Protein AF-A0A937PBU1-F1 (afdb_monomer)

Solvent-accessible surface area (backbone atoms only — not comparable to full-atom values): 20461 Å² total; per-residue (Å²): 134,88,83,87,84,81,84,77,83,80,82,79,80,78,78,75,79,75,74,75,78,82,73,86,73,84,78,64,101,70,85,56,67,66,61,59,59,61,41,31,73,34,79,69,68,80,88,41,66,69,57,46,48,48,55,54,62,72,68,51,60,63,57,48,74,24,58,26,28,56,27,52,39,73,51,72,52,49,40,71,68,41,48,32,37,33,35,42,29,53,37,63,90,41,34,90,77,28,38,37,39,40,37,35,31,69,61,64,94,52,92,65,80,70,84,79,76,55,75,44,78,46,79,42,25,59,93,74,52,29,44,52,43,80,75,50,102,48,30,36,35,44,31,47,88,96,46,65,28,39,39,32,47,57,77,83,68,92,72,76,74,82,76,40,58,71,56,97,55,45,41,84,58,43,53,23,25,29,74,64,68,49,43,30,34,39,34,36,31,70,85,76,38,40,59,38,42,31,57,49,71,91,52,93,61,95,67,52,70,43,76,77,50,88,50,36,33,29,29,70,83,52,44,36,28,24,39,46,38,77,88,38,50,41,38,35,45,28,29,31,31,35,69,30,46,78,64,68,45,60,35,45,64,59,28,69,36,42,41,38,60,38,40,67,73,66,78,29,82,52,36,67,58,51,30,53,52,38,63,88,45,56,94,39,45,46,71,88,32,40,35,70,96,39,90,56,32,33,63,52,60,55,22,23,24,44,38,87,47,79,69,51,57,53,54,50,53,51,49,25,60,74,73,35,94,45,74,68,51,24,52,52,60,47,23,43,45,32,48,67,68,93,84,51,88,45,77,63,78,84,67,77,46,70,60,130

Foldseek 3Di:
DDDDDDDDDDDPPPPPPPPPPPDPDPPDPDDDVVVVVVQLDDAFDLPDPLRVVVVVVVPDRLEDEQFFLQAWDKDWGHHNNWIKIWTWGCGLVCNVVFKIKIWMDTQDQDPPPPVPVSTDIDIDGVVSQWGWADPDLQWIWIDHDPGIHIYGYDCPDFDPADQFADDPQKDFQGWTGALLRWIWTWIAGNVQLATFTWTRPPDDGPFDWDCPDPQWTATPRLRFIWGCPPVRRTTTGAEFEQVCCVSVHRNVDCFLRDNRSCVSVVNGQCVVSLCSNPVVCVPQADSSAAGDPDPQWGFTNQQHEHDHDPVVLVVQLVVLVVPDPDPSSSSNSRRQYWYDPPPDTDRDDRDGDGND

Secondary structure (DSSP, 8-state):
----------------------------S---HHHHHHHTT----TT-HHHHHHHHHHHS-SEEEE-STT-EEEEEEEETTEEEEEEEE--TTTGGGT-EEEEEEE--SS------S--EEEEE-GGGTEEEEEEETTEEEEEETTEEEEEEE-----PPPSSSPPPTTEEEEEEEE-TTS-EEEEEEETTTTEEEEEE--SS--S--EEE-SSSEEEETTT--EEEEETTTTEEEEEEEEHHHHHHT-TTS-STT---HHHHHTTS---HHHHHHH-GGGTTTB-SS-BBTT-TTBB-----SEEESSHHHHHHHHHHHHHS-SSHHHHHHHHTS-EEEETTEEEPPP---PBP-

Sequence (356 aa):
MRFIARIIGVVIVAWSCTCAVFGQEVKNDIVFNEHVIDALNQTIDLKDPLKVFEYVFDNLSSEITIYPTENYYYFEFNDSGNKLKGNLALFADTRDQGLLNFSYEAASIYNDKDSSGTDVVMTLSQQHGIIISKVTDFRYIITFKNRSVLVKLNDLGFTPPTETNLMPQEVYVGPSFDESGLKFYLVYNTEFNHLFWV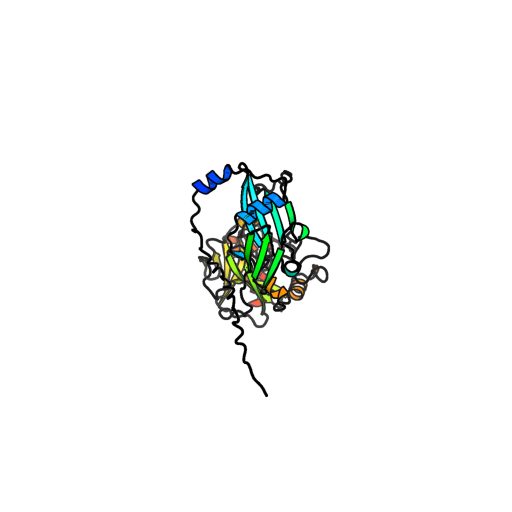LNEENDVPENFLIYNKDILIGKRTEFAFFNDTIYHRKVLFGVKKENVDLNNWYDGPFDQLPDNFIKTGQVTLKDYLEYYDPSCKGKIDEYGHFSGRPGYRIAISSYIIYAHRTELIKVMMACKNSSETPSEFLFHLTTEREFDGAALSSQSQLTRSAY

Nearest PDB structures (foldseek):
  6iw5-assembly1_B-2  TM=1.645E-01  e=6.310E-02  Yellow fever virus
  8ofn-assembly1_B  TM=1.780E-01  e=1.734E-01  Yellow fever virus
  7a3n-assembly1_A-2  TM=1.651E-01  e=1.465E-01  Zika virus
  6iw2-assembly3_P  TM=1.709E-01  e=2.717E-01  Yellow fever virus 17D
  8asw-assembly1_C  TM=4.371E-01  e=8.832E+00  Saccharomyces cerevisiae

Mean predicted aligned error: 8.47 Å

Radius of gyration: 24.35 Å; Cα contacts (8 Å, |Δi|>4): 644; chains: 1; bounding box: 54×80×83 Å

pLDDT: mean 85.69, std 19.77, range [28.72, 98.75]

Structure (mmCIF, N/CA/C/O backbone):
data_AF-A0A937PBU1-F1
#
_entry.id   AF-A0A937PBU1-F1
#
loop_
_atom_site.group_PDB
_atom_site.id
_atom_site.type_symbol
_atom_site.label_atom_id
_atom_site.label_alt_id
_atom_site.label_comp_id
_atom_site.label_asym_id
_atom_site.label_entity_id
_atom_site.label_seq_id
_atom_site.pdbx_PDB_ins_code
_atom_site.Cartn_x
_atom_site.Cartn_y
_atom_site.Cartn_z
_atom_site.occupancy
_atom_site.B_iso_or_equiv
_atom_site.auth_seq_id
_atom_site.auth_comp_id
_atom_site.auth_asym_id
_atom_site.auth_atom_id
_atom_site.pdbx_PDB_model_num
ATOM 1 N N . MET A 1 1 ? 2.041 -56.676 57.078 1.00 35.84 1 MET A N 1
ATOM 2 C CA . MET A 1 1 ? 2.175 -56.437 55.620 1.00 35.84 1 MET A CA 1
ATOM 3 C C . MET A 1 1 ? 0.764 -56.492 55.042 1.00 35.84 1 MET A C 1
ATOM 5 O O . MET A 1 1 ? 0.121 -57.504 55.255 1.00 35.84 1 MET A O 1
ATOM 9 N N . ARG A 1 2 ? 0.137 -55.349 54.707 1.00 34.50 2 ARG A N 1
ATOM 10 C CA . ARG A 1 2 ? 0.234 -54.591 53.427 1.00 34.50 2 ARG A CA 1
ATOM 11 C C . ARG A 1 2 ? -0.492 -55.366 52.301 1.00 34.50 2 ARG A C 1
ATOM 13 O O . ARG A 1 2 ? -0.122 -56.504 52.084 1.00 34.50 2 ARG A O 1
ATOM 20 N N . PHE A 1 3 ? -1.512 -54.879 51.586 1.00 30.11 3 PHE A N 1
ATOM 21 C CA . PHE A 1 3 ? -1.873 -53.520 51.155 1.00 30.11 3 PHE A CA 1
ATOM 22 C C . PHE A 1 3 ? -3.402 -53.392 50.951 1.00 30.11 3 PHE A C 1
ATOM 24 O O . PHE A 1 3 ? -4.018 -54.275 50.364 1.00 30.11 3 PHE A O 1
ATOM 31 N N . ILE A 1 4 ? -3.987 -52.264 51.372 1.00 41.09 4 ILE A N 1
ATOM 32 C CA . ILE A 1 4 ? -5.321 -51.794 50.958 1.00 41.09 4 ILE A CA 1
ATOM 33 C C . ILE A 1 4 ? -5.095 -50.837 49.782 1.00 41.09 4 ILE A C 1
ATOM 35 O O . ILE A 1 4 ? -4.445 -49.806 49.958 1.00 41.09 4 ILE A O 1
ATOM 39 N N . ALA A 1 5 ? -5.599 -51.169 48.593 1.00 36.00 5 ALA A N 1
ATOM 40 C CA . ALA A 1 5 ? -5.570 -50.280 47.435 1.00 36.00 5 ALA A CA 1
ATOM 41 C C . ALA A 1 5 ? -6.869 -49.461 47.386 1.00 36.00 5 ALA A C 1
ATOM 43 O O . ALA A 1 5 ? -7.943 -49.984 47.097 1.00 36.00 5 ALA A O 1
ATOM 44 N N . ARG A 1 6 ? -6.763 -48.166 47.705 1.00 38.88 6 ARG A N 1
ATOM 45 C CA . ARG A 1 6 ? -7.799 -47.156 47.450 1.00 38.88 6 ARG A CA 1
ATOM 46 C C . ARG A 1 6 ? -7.788 -46.819 45.960 1.00 38.88 6 ARG A C 1
ATOM 48 O O . ARG A 1 6 ? -6.793 -46.295 45.468 1.00 38.88 6 ARG A O 1
ATOM 55 N N . ILE A 1 7 ? -8.892 -47.077 45.267 1.00 38.91 7 ILE A N 1
ATOM 56 C CA . ILE A 1 7 ? -9.136 -46.542 43.925 1.00 38.91 7 ILE A CA 1
ATOM 57 C C . ILE A 1 7 ? -9.649 -45.110 44.103 1.00 38.91 7 ILE A C 1
ATOM 59 O O . ILE A 1 7 ? -10.755 -44.888 44.590 1.00 38.91 7 ILE A O 1
ATOM 63 N N . ILE A 1 8 ? -8.799 -44.141 43.768 1.00 38.69 8 ILE A N 1
ATOM 64 C CA . ILE A 1 8 ? -9.155 -42.727 43.644 1.00 38.69 8 ILE A CA 1
ATOM 65 C C . ILE A 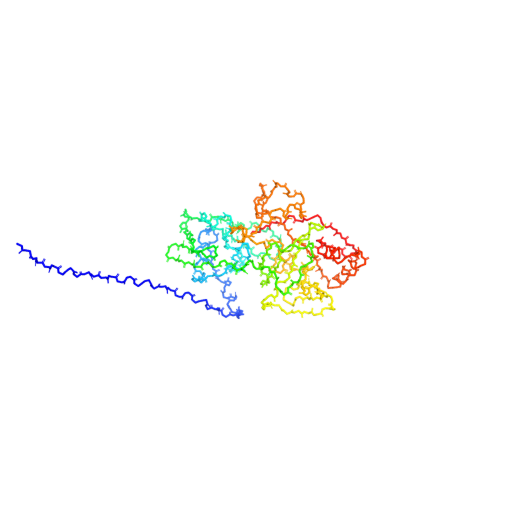1 8 ? -9.767 -42.559 42.252 1.00 38.69 8 ILE A C 1
ATOM 67 O O . ILE A 1 8 ? -9.076 -42.708 41.247 1.00 38.69 8 ILE A O 1
ATOM 71 N N . GLY A 1 9 ? -11.069 -42.282 42.197 1.00 33.72 9 GLY A N 1
ATOM 72 C CA . GLY A 1 9 ? -11.735 -41.850 40.972 1.00 33.72 9 GLY A CA 1
ATOM 73 C C . GLY A 1 9 ? -11.271 -40.441 40.616 1.00 33.72 9 GLY A C 1
ATOM 74 O O . GLY A 1 9 ? -11.635 -39.479 41.287 1.00 33.72 9 GLY A O 1
ATOM 75 N N . VAL A 1 10 ? -10.441 -40.328 39.582 1.00 35.78 10 VAL A N 1
ATOM 76 C CA . VAL A 1 10 ? -10.078 -39.050 38.966 1.00 35.78 10 VAL A CA 1
ATOM 77 C C . VAL A 1 10 ? -11.236 -38.633 38.064 1.00 35.78 10 VAL A C 1
ATOM 79 O O . VAL A 1 10 ? -11.489 -39.258 37.037 1.00 35.78 10 VAL A O 1
ATOM 82 N N . VAL A 1 11 ? -11.956 -37.582 38.456 1.00 35.09 11 VAL A N 1
ATOM 83 C CA . VAL A 1 11 ? -12.902 -36.888 37.577 1.00 35.09 11 VAL A CA 1
ATOM 84 C C . VAL A 1 11 ? -12.077 -36.019 36.631 1.00 35.09 11 VAL A C 1
ATOM 86 O O . VAL A 1 11 ? -11.581 -34.964 37.018 1.00 35.09 11 VAL A O 1
ATOM 89 N N . ILE A 1 12 ? -11.892 -36.484 35.396 1.00 35.28 12 ILE A N 1
ATOM 90 C CA . ILE A 1 12 ? -11.346 -35.668 34.310 1.00 35.28 12 ILE A CA 1
ATOM 91 C C . ILE A 1 12 ? -12.480 -34.758 33.835 1.00 35.28 12 ILE A C 1
ATOM 93 O O . ILE A 1 12 ? -13.373 -35.187 33.107 1.00 35.28 12 ILE A O 1
ATOM 97 N N . VAL A 1 13 ? -12.466 -33.501 34.277 1.00 36.41 13 VAL A N 1
ATOM 98 C CA . VAL A 1 13 ? -13.289 -32.447 33.679 1.00 36.41 13 VAL A CA 1
ATOM 99 C C . VAL A 1 13 ? -12.636 -32.089 32.348 1.00 36.41 13 VAL A C 1
ATOM 101 O O . VAL A 1 13 ? -11.661 -31.342 32.303 1.00 36.41 13 VAL A O 1
ATOM 104 N N . ALA A 1 14 ? -13.139 -32.675 31.263 1.00 29.91 14 ALA A N 1
ATOM 105 C CA . ALA A 1 14 ? -12.772 -32.276 29.914 1.00 29.91 14 ALA A CA 1
ATOM 106 C C . ALA A 1 14 ? -13.297 -30.853 29.673 1.00 29.91 14 ALA A C 1
ATOM 108 O O . ALA A 1 14 ? -14.480 -30.649 29.410 1.00 29.91 14 ALA A O 1
ATOM 109 N N . TRP A 1 15 ? -12.416 -29.860 29.799 1.00 32.97 15 TRP A N 1
ATOM 110 C CA . TRP A 1 15 ? -12.642 -28.538 29.229 1.00 32.97 15 TRP A CA 1
ATOM 111 C C . TRP A 1 15 ? -12.623 -28.693 27.711 1.00 32.97 15 TRP A C 1
ATOM 113 O O . TRP A 1 15 ? -11.567 -28.745 27.085 1.00 32.97 15 TRP A O 1
ATOM 123 N N . SER A 1 16 ? -13.802 -28.821 27.110 1.00 30.09 16 SER A N 1
ATOM 124 C CA . SER A 1 16 ? -13.954 -28.633 25.677 1.00 30.09 16 SER A CA 1
ATOM 125 C C . SER A 1 16 ? -13.682 -27.160 25.376 1.00 30.09 16 SER A C 1
ATOM 127 O O . SER A 1 16 ? -14.564 -26.319 25.541 1.00 30.09 16 SER A O 1
ATOM 129 N N . CYS A 1 17 ? -12.459 -26.840 24.949 1.00 28.72 17 CYS A N 1
ATOM 130 C CA . CYS A 1 17 ? -12.212 -25.641 24.160 1.00 28.72 17 CYS A CA 1
ATOM 131 C C . CYS A 1 17 ? -13.059 -25.765 22.893 1.00 28.72 17 CYS A C 1
ATOM 133 O O . CYS A 1 17 ? -12.665 -26.418 21.928 1.00 28.72 17 CYS A O 1
ATOM 135 N N . THR A 1 18 ? -14.247 -25.170 22.896 1.00 31.48 18 THR A N 1
ATOM 136 C CA . THR A 1 18 ? -14.935 -24.809 21.662 1.00 31.48 18 THR A CA 1
ATOM 137 C C . THR A 1 18 ? -14.064 -23.773 20.970 1.00 31.48 18 THR A C 1
ATOM 139 O O . THR A 1 18 ? -14.172 -22.578 21.232 1.00 31.48 18 THR A O 1
ATOM 142 N N . CYS A 1 19 ? -13.153 -24.236 20.115 1.00 30.62 19 CYS A N 1
ATOM 143 C CA . CYS A 1 19 ? -12.606 -23.408 19.057 1.00 30.62 19 CYS A CA 1
ATOM 144 C C . CYS A 1 19 ? -13.803 -22.979 18.210 1.00 30.62 19 CYS A C 1
ATOM 146 O O . CYS A 1 19 ? -14.331 -23.771 17.431 1.00 30.62 19 CYS A O 1
ATOM 148 N N . ALA A 1 20 ? -14.284 -21.756 18.432 1.00 34.41 20 ALA A N 1
ATOM 149 C CA . ALA A 1 20 ? -15.194 -21.118 17.505 1.00 34.41 20 ALA A CA 1
ATOM 150 C C . ALA A 1 20 ? -14.484 -21.109 16.149 1.00 34.41 20 ALA A C 1
ATOM 152 O O . ALA A 1 20 ? -13.423 -20.504 15.990 1.00 34.41 20 ALA A O 1
ATOM 153 N N . VAL A 1 21 ? -15.021 -21.873 15.203 1.00 36.38 21 VAL A N 1
ATOM 154 C CA . VAL A 1 21 ? -14.594 -21.808 13.812 1.00 36.38 21 VAL A CA 1
ATOM 155 C C . VAL A 1 21 ? -15.108 -20.468 13.306 1.00 36.38 21 VAL A C 1
ATOM 157 O O . VAL A 1 21 ? -16.295 -20.319 13.027 1.00 36.38 21 VAL A O 1
ATOM 160 N N . PHE A 1 22 ? -14.229 -19.470 13.270 1.00 41.69 22 PHE A N 1
ATOM 161 C CA . PHE A 1 22 ? -14.500 -18.208 12.600 1.00 41.69 22 PHE A CA 1
ATOM 162 C C . PHE A 1 22 ? -14.494 -18.480 11.092 1.00 41.69 22 PHE A C 1
ATOM 164 O O . PHE A 1 22 ? -13.447 -18.558 10.456 1.00 41.69 22 PHE A O 1
ATOM 171 N N . GLY A 1 23 ? -15.675 -18.750 10.538 1.00 36.09 23 GLY A N 1
ATOM 172 C CA . GLY A 1 23 ? -15.887 -18.765 9.098 1.00 36.09 23 GLY A CA 1
ATOM 173 C C . GLY A 1 23 ? -16.076 -17.333 8.616 1.00 36.09 23 GLY A C 1
ATOM 174 O O . GLY A 1 23 ? -16.991 -16.652 9.075 1.00 36.09 23 GLY A O 1
ATOM 175 N N . GLN A 1 24 ? -15.219 -16.875 7.707 1.00 44.72 24 GLN A N 1
ATOM 176 C CA . GLN A 1 24 ? -15.411 -15.609 7.011 1.00 44.72 24 GLN A CA 1
ATOM 177 C C . GLN A 1 24 ? -16.488 -15.817 5.938 1.00 44.72 24 GLN A C 1
ATOM 179 O O . GLN A 1 24 ? -16.212 -16.307 4.845 1.00 44.72 24 GLN A O 1
ATOM 184 N N . GLU A 1 25 ? -17.739 -15.506 6.268 1.00 43.03 25 GLU A N 1
ATOM 185 C CA . GLU A 1 25 ? -18.799 -15.394 5.269 1.00 43.03 25 GLU A CA 1
ATOM 186 C C . GLU A 1 25 ? -18.587 -14.054 4.549 1.00 43.03 25 GLU A C 1
ATOM 188 O O . GLU A 1 25 ? -18.731 -12.990 5.154 1.00 43.03 25 GLU A O 1
ATOM 193 N N . VAL A 1 26 ? -18.166 -14.087 3.279 1.00 50.91 26 VAL A N 1
ATOM 194 C CA . VAL A 1 26 ? -18.100 -12.875 2.448 1.00 50.91 26 VAL A CA 1
ATOM 195 C C . VAL A 1 26 ? -19.535 -12.398 2.260 1.00 50.91 26 VAL A C 1
ATOM 197 O O . VAL A 1 26 ? -20.311 -12.961 1.488 1.00 50.91 26 VAL A O 1
ATOM 200 N N . LYS A 1 27 ? -19.925 -11.407 3.056 1.00 54.62 27 LYS A N 1
ATOM 201 C CA . LYS A 1 27 ? -21.285 -10.886 3.086 1.00 54.62 27 LYS A CA 1
ATOM 202 C C . LYS A 1 27 ? -21.490 -9.994 1.855 1.00 54.62 27 LYS A C 1
ATOM 204 O O . LYS A 1 27 ? -21.080 -8.846 1.873 1.00 54.62 27 LYS A O 1
ATOM 209 N N . ASN A 1 28 ? -22.109 -10.566 0.819 1.00 54.81 28 ASN A N 1
ATOM 210 C CA . ASN A 1 28 ? -22.669 -9.952 -0.397 1.00 54.81 28 ASN A CA 1
ATOM 211 C C . ASN A 1 28 ? -21.938 -8.716 -0.970 1.00 54.81 28 ASN A C 1
ATOM 213 O O . ASN A 1 28 ? -22.160 -7.598 -0.516 1.00 54.81 28 ASN A O 1
ATOM 217 N N . ASP A 1 29 ? -21.256 -8.899 -2.106 1.00 70.25 29 ASP A N 1
ATOM 218 C CA . ASP A 1 29 ? -20.628 -7.855 -2.949 1.00 70.25 29 ASP A CA 1
ATOM 219 C C . ASP A 1 29 ? -21.611 -6.825 -3.566 1.00 70.25 29 ASP A C 1
ATOM 221 O O . ASP A 1 29 ? -21.245 -6.042 -4.443 1.00 70.25 29 ASP A O 1
ATOM 225 N N . ILE A 1 30 ? -22.886 -6.827 -3.160 1.00 82.38 30 ILE A N 1
ATOM 226 C CA . ILE A 1 30 ? -23.931 -5.962 -3.715 1.00 82.38 30 ILE A CA 1
ATOM 227 C C . ILE A 1 30 ? -24.290 -4.882 -2.699 1.00 82.38 30 ILE A C 1
ATOM 229 O O . ILE A 1 30 ? -24.932 -5.145 -1.680 1.00 82.38 30 ILE A O 1
ATOM 233 N N . VAL A 1 31 ? -23.937 -3.640 -3.028 1.00 83.50 31 VAL A N 1
ATOM 234 C CA . VAL A 1 31 ? -24.378 -2.454 -2.290 1.00 83.50 31 VAL A CA 1
ATOM 235 C C . VAL A 1 31 ? -25.717 -1.985 -2.856 1.00 83.50 31 VAL A C 1
ATOM 237 O O . VAL A 1 31 ? -25.806 -1.547 -4.003 1.00 83.50 31 VAL A O 1
ATOM 240 N N . PHE A 1 32 ? -26.771 -2.061 -2.046 1.00 88.25 32 PHE A N 1
ATOM 241 C CA . PHE A 1 32 ? -28.083 -1.516 -2.391 1.00 88.25 32 PHE A CA 1
ATOM 242 C C . PHE A 1 32 ? -28.159 -0.034 -2.022 1.00 88.25 32 PHE A C 1
ATOM 244 O O . PHE A 1 32 ? -27.764 0.363 -0.927 1.00 88.25 32 PHE A O 1
ATOM 251 N N . ASN A 1 33 ? -28.711 0.788 -2.918 1.00 90.69 33 ASN A N 1
ATOM 252 C CA . ASN A 1 33 ? -28.864 2.224 -2.677 1.00 90.69 33 ASN A CA 1
ATOM 253 C C . ASN A 1 33 ? -29.763 2.536 -1.466 1.00 90.69 33 ASN A C 1
ATOM 255 O O . ASN A 1 33 ? -29.490 3.501 -0.762 1.00 90.69 33 ASN A O 1
ATOM 259 N N . GLU A 1 34 ? -30.767 1.698 -1.187 1.00 91.06 34 GLU A N 1
ATOM 260 C CA . GLU A 1 34 ? -31.611 1.803 0.013 1.00 91.06 34 GLU A CA 1
ATOM 261 C C . GLU A 1 34 ? -30.766 1.825 1.295 1.00 91.06 34 GLU A C 1
ATOM 263 O O . GLU A 1 34 ? -30.898 2.749 2.087 1.00 91.06 34 GLU A O 1
ATOM 268 N N . HIS A 1 35 ? -29.794 0.913 1.439 1.00 86.62 35 HIS A N 1
ATOM 269 C CA . HIS A 1 35 ? -28.894 0.904 2.599 1.00 86.62 35 HIS A CA 1
ATOM 270 C C . HIS A 1 35 ? -28.059 2.184 2.712 1.00 86.62 35 HIS A C 1
ATOM 272 O O . HIS A 1 35 ? -27.807 2.658 3.818 1.00 86.62 35 HIS A O 1
ATOM 278 N N . VAL A 1 36 ? -27.621 2.744 1.579 1.00 84.75 36 VAL A N 1
ATOM 279 C CA . VAL A 1 36 ? -26.871 4.007 1.568 1.00 84.75 36 VAL A CA 1
ATOM 280 C C . VAL A 1 36 ? -27.753 5.146 2.075 1.00 84.75 36 VAL A C 1
ATOM 282 O O . VAL A 1 36 ? -27.301 5.924 2.906 1.00 84.75 36 VAL A O 1
ATOM 285 N N . ILE A 1 37 ? -29.006 5.224 1.613 1.00 89.00 37 ILE A N 1
ATOM 286 C CA . ILE A 1 37 ? -29.970 6.259 2.014 1.00 89.00 37 ILE A CA 1
ATOM 287 C C . ILE A 1 37 ? -30.358 6.112 3.487 1.00 89.00 37 ILE A C 1
ATOM 289 O O . ILE A 1 37 ? -30.349 7.099 4.221 1.00 89.00 37 ILE A O 1
ATOM 293 N N . ASP A 1 38 ? -30.660 4.896 3.936 1.00 88.00 38 ASP A N 1
ATOM 294 C CA . ASP A 1 38 ? -31.066 4.635 5.317 1.00 88.00 38 ASP A CA 1
ATOM 295 C C . ASP A 1 38 ? -29.959 4.998 6.311 1.00 88.00 38 ASP A C 1
ATOM 297 O O . ASP A 1 38 ? -30.232 5.563 7.374 1.00 88.00 38 ASP A O 1
ATOM 301 N N . ALA A 1 39 ? -28.698 4.747 5.942 1.00 84.94 39 ALA A N 1
ATOM 302 C CA . ALA A 1 39 ? -27.545 5.096 6.761 1.00 84.94 39 ALA A CA 1
ATOM 303 C C . ALA A 1 39 ? -27.383 6.614 6.969 1.00 84.94 39 ALA A C 1
ATOM 305 O O . ALA A 1 39 ? -26.823 7.015 7.984 1.00 84.94 39 ALA A O 1
ATOM 306 N N . LEU A 1 40 ? -27.897 7.472 6.076 1.00 84.94 40 LEU A N 1
ATOM 307 C CA . LEU A 1 40 ? -27.778 8.934 6.214 1.00 84.94 40 LEU A CA 1
ATOM 308 C C . LEU A 1 40 ? -28.518 9.493 7.439 1.00 84.94 40 LEU A C 1
ATOM 310 O O . LEU A 1 40 ? -28.182 10.580 7.906 1.00 84.94 40 LEU A O 1
ATOM 314 N N . ASN A 1 41 ? -29.507 8.762 7.960 1.00 82.69 41 ASN A N 1
ATOM 315 C CA . ASN A 1 41 ? -30.298 9.170 9.124 1.00 82.69 41 ASN A CA 1
ATOM 316 C C . ASN A 1 41 ? -29.696 8.713 10.461 1.00 82.69 41 ASN A C 1
ATOM 318 O O . ASN A 1 41 ? -30.291 8.953 11.512 1.00 82.69 41 ASN A O 1
ATOM 322 N N . GLN A 1 42 ? -28.558 8.014 10.442 1.00 81.81 42 GLN A N 1
ATOM 323 C CA . GLN A 1 42 ? -27.871 7.612 11.665 1.00 81.81 42 GLN A CA 1
ATOM 324 C C . GLN A 1 42 ? -27.263 8.835 12.351 1.00 81.81 42 GLN A C 1
ATOM 326 O O . GLN A 1 42 ? -26.770 9.741 11.686 1.00 81.81 42 GLN A O 1
ATOM 331 N N . THR A 1 43 ? -27.299 8.851 13.683 1.00 84.31 43 THR A N 1
ATOM 332 C CA . THR A 1 43 ? -26.679 9.908 14.486 1.00 84.31 43 THR A CA 1
ATOM 333 C C . THR A 1 43 ? -25.741 9.288 15.507 1.00 84.31 43 THR A C 1
ATOM 335 O O . THR A 1 43 ? -26.149 8.406 16.268 1.00 84.31 43 THR A O 1
ATOM 338 N N . ILE A 1 44 ? -24.497 9.755 15.532 1.00 83.94 44 ILE A N 1
ATOM 339 C CA . ILE A 1 44 ? -23.443 9.292 16.438 1.00 83.94 44 ILE A CA 1
ATOM 340 C C . ILE A 1 44 ? -22.897 10.502 17.198 1.00 83.94 44 ILE A C 1
ATOM 342 O O . ILE A 1 44 ? -22.739 11.586 16.645 1.00 83.94 44 ILE A O 1
ATOM 346 N N . ASP A 1 45 ? -22.599 10.338 18.487 1.00 83.12 45 ASP A N 1
ATOM 347 C CA . ASP A 1 45 ? -21.914 11.385 19.247 1.00 83.12 45 ASP A CA 1
ATOM 348 C C . ASP A 1 45 ? -20.420 11.403 18.894 1.00 83.12 45 ASP A C 1
ATOM 350 O O . ASP A 1 45 ? -19.628 10.634 19.441 1.00 83.12 45 ASP A O 1
ATOM 354 N N . LEU A 1 46 ? -20.041 12.289 17.972 1.00 86.88 46 LEU A N 1
ATOM 355 C CA . LEU A 1 46 ? -18.659 12.454 17.514 1.00 86.88 46 LEU A CA 1
ATOM 356 C C . LEU A 1 46 ? -17.752 13.170 18.536 1.00 86.88 46 LEU A C 1
ATOM 358 O O . LEU A 1 46 ? -16.554 13.296 18.309 1.00 86.88 46 LEU A O 1
ATOM 362 N N . LYS A 1 47 ? -18.283 13.657 19.669 1.00 85.38 47 LYS A N 1
ATOM 363 C CA . LYS A 1 47 ? -17.484 14.398 20.668 1.00 85.38 47 LYS A CA 1
ATOM 364 C C . LYS A 1 47 ? -16.656 13.498 21.578 1.00 85.38 47 LYS A C 1
ATOM 366 O O . LYS A 1 47 ? -15.737 13.990 22.231 1.00 85.38 47 LYS A O 1
ATOM 371 N N . ASP A 1 48 ? -16.990 12.212 21.653 1.00 91.00 48 ASP A N 1
ATOM 372 C CA . ASP A 1 48 ? -16.258 11.215 22.432 1.00 91.00 48 ASP A CA 1
ATOM 373 C C . ASP A 1 48 ? -15.607 10.193 21.483 1.00 91.00 48 ASP A C 1
ATOM 375 O O . ASP A 1 48 ? -16.256 9.234 21.052 1.00 91.00 48 ASP A O 1
ATOM 379 N N . PRO A 1 49 ? -14.309 10.355 21.161 1.00 92.62 49 PRO A N 1
ATOM 380 C CA . PRO A 1 49 ? -13.573 9.425 20.311 1.00 92.62 49 PRO A CA 1
ATOM 381 C C . PRO A 1 49 ? -13.667 7.958 20.732 1.00 92.62 49 PRO A C 1
ATOM 383 O O . PRO A 1 49 ? -13.712 7.079 19.872 1.00 92.62 49 PRO A O 1
ATOM 386 N N . LEU A 1 50 ? -13.738 7.668 22.037 1.00 94.56 50 LEU A N 1
ATOM 387 C CA . LEU A 1 50 ? -13.825 6.291 22.518 1.00 94.56 50 LEU A CA 1
ATOM 388 C C . LEU A 1 50 ? -15.221 5.700 22.271 1.00 94.56 50 LEU A C 1
ATOM 390 O O . LEU A 1 50 ? -15.345 4.492 22.068 1.00 94.56 50 LEU A O 1
ATOM 394 N N . LYS A 1 51 ? -16.268 6.535 22.239 1.00 93.81 51 LYS A N 1
ATOM 395 C CA . LYS A 1 51 ? -17.620 6.126 21.826 1.00 93.81 51 LYS A CA 1
ATOM 396 C C . LYS A 1 51 ? -17.719 5.865 20.331 1.00 93.81 51 LYS A C 1
ATOM 398 O O . LYS A 1 51 ? -18.380 4.906 19.941 1.00 93.81 51 LYS A O 1
ATOM 403 N N . VAL A 1 52 ? -17.034 6.658 19.509 1.00 94.56 52 VAL A N 1
ATOM 404 C CA . VAL A 1 52 ? -16.938 6.393 18.065 1.00 94.56 52 VAL A CA 1
ATOM 405 C C . VAL A 1 52 ? -16.165 5.098 17.814 1.00 94.56 52 VAL A C 1
ATOM 407 O O . VAL A 1 52 ? -16.623 4.251 17.049 1.00 94.56 52 VAL A O 1
ATOM 410 N N . PHE A 1 53 ? -15.053 4.881 18.525 1.00 96.44 53 PHE A N 1
ATOM 411 C CA . PHE A 1 53 ? -14.339 3.605 18.490 1.00 96.44 53 PHE A CA 1
ATOM 412 C C . PHE A 1 53 ? -15.243 2.433 18.900 1.00 96.44 53 PHE A C 1
ATOM 414 O O . PHE A 1 53 ? -15.287 1.431 18.193 1.00 96.44 53 PHE A O 1
ATOM 421 N N . GLU A 1 54 ? -15.988 2.556 20.007 1.00 96.06 54 GLU A N 1
ATOM 422 C CA . GLU A 1 54 ? -16.951 1.541 20.457 1.00 96.06 54 GLU A CA 1
ATOM 423 C C . GLU A 1 54 ? -17.957 1.202 19.350 1.00 96.06 54 GLU A C 1
ATOM 425 O O . GLU A 1 54 ? -18.141 0.028 19.038 1.00 96.06 54 GLU A O 1
ATOM 430 N N . TYR A 1 55 ? -18.539 2.219 18.709 1.00 94.62 55 TYR A N 1
ATOM 431 C CA . TYR A 1 55 ? -19.475 2.044 17.601 1.00 94.62 55 TYR A CA 1
ATOM 432 C C . TYR A 1 55 ? -18.857 1.281 16.422 1.00 94.62 55 TYR A C 1
ATOM 434 O O . TYR A 1 55 ? -19.445 0.312 15.936 1.00 94.62 55 TYR A O 1
ATOM 442 N N . VAL A 1 56 ? -17.665 1.681 15.971 1.00 95.75 56 VAL A N 1
ATOM 443 C CA . VAL A 1 56 ? -16.963 1.015 14.861 1.00 95.75 56 VAL A CA 1
ATOM 444 C C . VAL A 1 56 ? -16.624 -0.426 15.235 1.00 95.75 56 VAL A C 1
ATOM 446 O O . VAL A 1 56 ? -16.940 -1.353 14.489 1.00 95.75 56 VAL A O 1
ATOM 449 N N . PHE A 1 57 ? -16.034 -0.634 16.414 1.00 97.31 57 PHE A N 1
ATOM 450 C CA . PHE A 1 57 ? -15.623 -1.948 16.899 1.00 97.31 57 PHE A CA 1
ATOM 451 C C . PHE A 1 57 ? -16.815 -2.902 17.047 1.00 97.31 57 PHE A C 1
ATOM 453 O O . PHE A 1 57 ? -16.712 -4.089 16.722 1.00 97.31 57 PHE A O 1
ATOM 460 N N . ASP A 1 58 ? -17.974 -2.383 17.464 1.00 95.69 58 ASP A N 1
ATOM 461 C CA . ASP A 1 58 ? -19.192 -3.174 17.594 1.00 95.69 58 ASP A CA 1
ATOM 462 C C . ASP A 1 58 ? -19.812 -3.600 16.254 1.00 95.69 58 ASP A C 1
ATOM 464 O O . ASP A 1 58 ? -20.577 -4.571 16.195 1.00 95.69 58 ASP A O 1
ATOM 468 N N . ASN A 1 59 ? -19.435 -2.946 15.159 1.00 94.00 59 ASN A N 1
ATOM 469 C CA . ASN A 1 59 ? -19.877 -3.300 13.814 1.00 94.00 59 ASN A CA 1
ATOM 470 C C . ASN A 1 59 ? -18.885 -4.201 13.060 1.00 94.00 59 ASN A C 1
ATOM 472 O O . ASN A 1 59 ? -19.224 -4.716 11.994 1.00 94.00 59 ASN A O 1
ATOM 476 N N . LEU A 1 60 ? -17.691 -4.460 13.606 1.00 95.94 60 LEU A N 1
ATOM 477 C CA . LEU A 1 60 ? -16.734 -5.381 12.987 1.00 95.94 60 LEU A CA 1
ATOM 478 C C . LEU A 1 60 ? -17.258 -6.818 12.992 1.00 95.94 60 LEU A C 1
ATOM 480 O O . LEU A 1 60 ? -17.879 -7.271 13.951 1.00 95.94 60 LEU A O 1
ATOM 484 N N . SER A 1 61 ? -16.923 -7.597 11.970 1.00 95.12 61 SER A N 1
ATOM 485 C CA . SER A 1 61 ? -17.090 -9.050 12.064 1.00 95.12 61 SER A CA 1
ATOM 486 C C . SER A 1 61 ? -16.230 -9.613 13.203 1.00 95.12 61 SER A C 1
ATOM 488 O O . SER A 1 61 ? -15.239 -9.009 13.612 1.00 95.12 61 SER A O 1
ATOM 490 N N . SER A 1 62 ? -16.585 -10.787 13.730 1.00 96.56 62 SER A N 1
ATOM 491 C CA . SER A 1 62 ? -15.774 -11.451 14.765 1.00 96.56 62 SER A CA 1
ATOM 492 C C . SER A 1 62 ? -14.367 -11.819 14.277 1.00 96.56 62 SER A C 1
ATOM 494 O O . SER A 1 62 ? -13.472 -12.076 15.080 1.00 96.56 62 SER A O 1
ATOM 496 N N . GLU A 1 63 ? -14.185 -11.848 12.959 1.00 97.44 63 GLU A N 1
ATOM 497 C CA . GLU A 1 63 ? -12.911 -11.986 12.279 1.00 97.44 63 GLU A CA 1
ATOM 498 C C . GLU A 1 63 ? -12.835 -10.968 11.135 1.00 97.44 63 GLU A C 1
ATOM 500 O O . GLU A 1 63 ? -13.798 -10.825 10.380 1.00 97.44 63 GLU A O 1
ATOM 505 N N . ILE A 1 64 ? -11.703 -10.276 11.009 1.00 96.56 64 ILE A N 1
ATOM 506 C CA . ILE A 1 64 ? -11.419 -9.338 9.918 1.00 96.56 64 ILE A CA 1
ATOM 507 C C . ILE A 1 64 ? -10.041 -9.618 9.316 1.00 96.56 64 ILE A C 1
ATOM 509 O O . ILE A 1 64 ? -9.144 -10.124 9.997 1.00 96.56 64 ILE A O 1
ATOM 513 N N . THR A 1 65 ? -9.869 -9.238 8.053 1.00 96.06 65 THR A N 1
ATOM 514 C CA . THR A 1 65 ? -8.581 -9.264 7.354 1.00 96.06 65 THR A CA 1
ATOM 515 C C . THR A 1 65 ? -8.183 -7.841 7.001 1.00 96.06 65 THR A C 1
ATOM 517 O O . THR A 1 65 ? -8.971 -7.105 6.410 1.00 96.06 65 THR A O 1
ATOM 520 N N . ILE A 1 66 ? -6.963 -7.468 7.366 1.00 96.69 66 ILE A N 1
ATOM 521 C CA . ILE A 1 66 ? -6.317 -6.232 6.943 1.00 96.69 66 ILE A CA 1
ATOM 522 C C . ILE A 1 66 ? -5.495 -6.555 5.703 1.00 96.69 66 ILE A C 1
ATOM 524 O O . ILE A 1 66 ? -4.634 -7.430 5.771 1.00 96.69 66 ILE A O 1
ATOM 528 N N . TYR A 1 67 ? -5.795 -5.894 4.585 1.00 94.62 67 TYR A N 1
ATOM 529 C CA . TYR A 1 67 ? -5.179 -6.187 3.290 1.00 94.62 67 TYR A CA 1
ATOM 530 C C . TYR A 1 67 ? -3.906 -5.380 3.009 1.00 94.62 67 TYR A C 1
ATOM 532 O O . TYR A 1 67 ? -2.919 -6.012 2.631 1.00 94.62 67 TYR A O 1
ATOM 540 N N . PRO A 1 68 ? -3.865 -4.048 3.194 1.00 94.62 68 PRO A N 1
ATOM 541 C CA . PRO A 1 68 ? -2.651 -3.293 2.906 1.00 94.62 68 PRO A CA 1
ATOM 542 C C . PRO A 1 68 ? -1.490 -3.730 3.801 1.00 94.62 68 PRO A C 1
ATOM 544 O O . PRO A 1 68 ? -1.690 -4.060 4.979 1.00 94.62 68 PRO A O 1
ATOM 547 N N . THR A 1 69 ? -0.274 -3.775 3.255 1.00 93.44 69 THR A N 1
ATOM 548 C CA . THR A 1 69 ? 0.892 -4.305 3.988 1.00 93.44 69 THR A CA 1
ATOM 549 C C . THR A 1 69 ? 1.352 -3.421 5.148 1.00 93.44 69 THR A C 1
ATOM 551 O O . THR A 1 69 ? 1.985 -3.937 6.073 1.00 93.44 69 THR A O 1
ATOM 554 N N . GLU A 1 70 ? 0.956 -2.146 5.164 1.00 90.88 70 GLU A N 1
ATOM 555 C CA . GLU A 1 70 ? 1.150 -1.217 6.289 1.00 90.88 70 GLU A CA 1
ATOM 556 C C . GLU A 1 70 ? 0.211 -1.481 7.483 1.00 90.88 70 GLU A C 1
ATOM 558 O O . GLU A 1 70 ? 0.466 -1.042 8.606 1.00 90.88 70 GLU A O 1
ATOM 563 N N . ASN A 1 71 ? -0.821 -2.308 7.285 1.00 95.81 71 ASN A N 1
ATOM 564 C CA . ASN A 1 71 ? -1.811 -2.733 8.279 1.00 95.81 71 ASN A CA 1
ATOM 565 C C . ASN A 1 71 ? -2.919 -1.721 8.623 1.00 95.81 71 ASN A C 1
ATOM 567 O O . ASN A 1 71 ? -3.410 -1.724 9.758 1.00 95.81 71 ASN A O 1
ATOM 571 N N . TYR A 1 72 ? -3.376 -0.936 7.649 1.00 95.12 72 TYR A N 1
ATOM 572 C CA . TYR A 1 72 ? -4.573 -0.105 7.777 1.00 95.12 72 TYR A CA 1
ATOM 573 C C . TYR A 1 72 ? -5.862 -0.869 7.440 1.00 95.12 72 TYR A C 1
ATOM 575 O O . TYR A 1 72 ? -6.022 -1.438 6.360 1.00 95.12 72 TYR A O 1
ATOM 583 N N . TYR A 1 73 ? -6.820 -0.863 8.366 1.00 96.94 73 TYR A N 1
ATOM 584 C CA . TYR A 1 73 ? -8.186 -1.337 8.152 1.00 96.94 73 TYR A CA 1
ATOM 585 C C . TYR A 1 73 ? -9.131 -0.144 8.041 1.00 96.94 73 TYR A C 1
ATOM 587 O O . TYR A 1 73 ? -9.545 0.431 9.052 1.00 96.94 73 TYR A O 1
ATOM 595 N N . TYR A 1 74 ? -9.454 0.229 6.808 1.00 94.75 74 TYR A N 1
ATOM 596 C CA . TYR A 1 74 ? -10.290 1.385 6.514 1.00 94.75 74 TYR A CA 1
ATOM 597 C C . TYR A 1 74 ? -11.777 1.106 6.729 1.00 94.75 74 TYR A C 1
ATOM 599 O O . TYR A 1 74 ? -12.276 0.006 6.484 1.00 94.75 74 TYR A O 1
ATOM 607 N N . PHE A 1 75 ? -12.500 2.134 7.157 1.00 93.56 75 PHE A N 1
ATOM 608 C CA . PHE A 1 75 ? -13.951 2.112 7.272 1.00 93.56 75 PHE A CA 1
ATOM 609 C C . PHE A 1 75 ? -14.543 3.465 6.880 1.00 93.56 75 PHE A C 1
ATOM 611 O O . PHE A 1 75 ? -13.896 4.509 6.963 1.00 93.56 75 PHE A O 1
ATOM 618 N N . GLU A 1 76 ? -15.817 3.439 6.507 1.00 91.19 76 GLU A N 1
ATOM 619 C CA . GLU A 1 76 ? -16.631 4.628 6.291 1.00 91.19 76 GLU A CA 1
ATOM 620 C C . GLU A 1 76 ? -17.979 4.436 6.983 1.00 91.19 76 GLU A C 1
ATOM 622 O O . GLU A 1 76 ? -18.508 3.323 7.042 1.00 91.19 76 GLU A O 1
ATOM 627 N N . PHE A 1 77 ? -18.548 5.517 7.500 1.00 89.31 77 PHE A N 1
ATOM 628 C CA . PHE A 1 77 ? -19.900 5.524 8.051 1.00 89.31 77 PHE A CA 1
ATOM 629 C C . PHE A 1 77 ? -20.526 6.910 7.892 1.00 89.31 77 PHE A C 1
ATOM 631 O O . PHE A 1 77 ? -19.843 7.871 7.542 1.00 89.31 77 PHE A O 1
ATOM 638 N N . ASN A 1 78 ? -21.835 7.013 8.114 1.00 87.38 78 ASN A N 1
ATOM 639 C CA . ASN A 1 78 ? -22.556 8.278 8.019 1.00 87.38 78 ASN A CA 1
ATOM 640 C C . ASN A 1 78 ? -22.989 8.764 9.409 1.00 87.38 78 ASN A C 1
ATOM 642 O O . ASN A 1 78 ? -23.353 7.957 10.263 1.00 87.38 78 ASN A O 1
ATOM 646 N N . ASP A 1 79 ? -22.991 10.081 9.597 1.00 85.69 79 ASP A N 1
ATOM 647 C CA . ASP A 1 79 ? -23.594 10.772 10.736 1.00 85.69 79 ASP A CA 1
ATOM 648 C C . ASP A 1 79 ? -24.361 12.005 10.246 1.00 85.69 79 ASP A C 1
ATOM 650 O O . ASP A 1 79 ? -23.777 12.971 9.755 1.00 85.69 79 ASP A O 1
ATOM 654 N N . SER A 1 80 ? -25.686 11.983 10.385 1.00 84.00 80 SER A N 1
ATOM 655 C CA . SER A 1 80 ? -26.569 13.122 10.108 1.00 84.00 80 SER A CA 1
ATOM 656 C C . SER A 1 80 ? -26.365 13.735 8.710 1.00 84.00 80 SER A C 1
ATOM 658 O O . SER A 1 80 ? -26.337 14.954 8.542 1.00 84.00 80 SER A O 1
ATOM 660 N N . GLY A 1 81 ? -26.200 12.878 7.698 1.00 82.50 81 GLY A N 1
ATOM 661 C CA . GLY A 1 81 ? -25.919 13.265 6.311 1.00 82.50 81 GLY A CA 1
ATOM 662 C C . GLY A 1 81 ? -24.448 13.564 5.993 1.00 82.50 81 GLY A C 1
ATOM 663 O O . GLY A 1 81 ? -24.121 13.737 4.819 1.00 82.50 81 GLY A O 1
ATOM 664 N N . ASN A 1 82 ? -23.559 13.579 6.989 1.00 83.12 82 ASN A N 1
ATOM 665 C CA . ASN A 1 82 ? -22.117 13.693 6.788 1.00 83.12 82 ASN A CA 1
ATOM 666 C C . ASN A 1 82 ? -21.503 12.308 6.618 1.00 83.12 82 ASN A C 1
ATOM 668 O O . ASN A 1 82 ? -21.774 11.401 7.404 1.00 83.12 82 ASN A O 1
ATOM 672 N N . LYS A 1 83 ? -20.637 12.154 5.619 1.00 86.69 83 LYS A N 1
ATOM 673 C CA . LYS A 1 83 ? -19.824 10.951 5.465 1.00 86.69 83 LYS A CA 1
ATOM 674 C C . LYS A 1 83 ? -18.545 11.111 6.283 1.00 86.69 83 LYS A C 1
ATOM 676 O O . LYS A 1 83 ? -17.880 12.139 6.181 1.00 86.69 83 LYS A O 1
ATOM 681 N N . LEU A 1 84 ? -18.190 10.098 7.061 1.00 89.19 84 LEU A N 1
ATOM 682 C CA . LEU A 1 84 ? -16.910 9.990 7.749 1.00 89.19 84 LEU A CA 1
ATOM 683 C C . LEU A 1 84 ? -16.113 8.832 7.169 1.00 89.19 84 LEU A C 1
ATOM 685 O O . LEU A 1 84 ? -16.677 7.822 6.739 1.00 89.19 84 LEU A O 1
ATOM 689 N N . LYS A 1 85 ? -14.795 8.981 7.190 1.00 90.62 85 LYS A N 1
ATOM 690 C CA . LYS A 1 85 ? -13.840 7.930 6.844 1.00 90.62 85 LYS A CA 1
ATOM 691 C C . LYS A 1 85 ? -12.794 7.833 7.944 1.00 90.62 85 LYS A C 1
ATOM 693 O O . LYS A 1 85 ? -12.537 8.811 8.641 1.00 90.62 85 LYS A O 1
ATOM 698 N N . GLY A 1 86 ? -12.212 6.659 8.116 1.00 93.56 86 GLY A N 1
ATOM 699 C CA . GLY A 1 86 ? -11.220 6.431 9.154 1.00 93.56 86 GLY A CA 1
ATOM 700 C C . GLY A 1 86 ? -10.534 5.089 9.006 1.00 93.56 86 GLY A C 1
ATOM 701 O O . GLY A 1 86 ? -10.776 4.354 8.044 1.00 93.56 86 GLY A O 1
ATOM 702 N N . ASN A 1 87 ? -9.671 4.772 9.964 1.00 95.62 87 ASN A N 1
ATOM 703 C CA . ASN A 1 87 ? -8.981 3.495 9.990 1.00 95.62 87 ASN A CA 1
ATOM 704 C C . ASN A 1 87 ? -8.709 2.982 11.410 1.00 95.62 87 ASN A C 1
ATOM 706 O O . ASN A 1 87 ? -8.688 3.726 12.393 1.00 95.62 87 ASN A O 1
ATOM 710 N N . LEU A 1 88 ? -8.537 1.664 11.494 1.00 96.94 88 LEU A N 1
ATOM 711 C CA . LEU A 1 88 ? -7.883 0.967 12.595 1.00 96.94 88 LEU A CA 1
ATOM 712 C C . LEU A 1 88 ? -6.533 0.478 12.081 1.00 96.94 88 LEU A C 1
ATOM 714 O O . LEU A 1 88 ? -6.503 -0.173 11.039 1.00 96.94 88 LEU A O 1
ATOM 718 N N . ALA A 1 89 ? -5.442 0.709 12.807 1.00 96.00 89 ALA A N 1
ATOM 719 C CA . ALA A 1 89 ? -4.128 0.263 12.356 1.00 96.00 89 ALA A CA 1
ATOM 720 C C . ALA A 1 89 ? -3.320 -0.458 13.438 1.00 96.00 89 ALA A C 1
ATOM 722 O O . ALA A 1 89 ? -3.132 0.035 14.557 1.00 96.00 89 ALA A O 1
ATOM 723 N N . LEU A 1 90 ? -2.818 -1.641 13.073 1.00 97.00 90 LEU A N 1
ATOM 724 C CA . LEU A 1 90 ? -1.873 -2.438 13.858 1.00 97.00 90 LEU A CA 1
ATOM 725 C C . LEU A 1 90 ? -0.472 -2.304 13.254 1.00 97.00 90 LEU A C 1
ATOM 727 O O . LEU A 1 90 ? 0.045 -3.245 12.643 1.00 97.00 90 LEU A O 1
ATOM 731 N N . PHE A 1 91 ? 0.145 -1.135 13.431 1.00 95.31 91 PHE A N 1
ATOM 732 C CA . PHE A 1 91 ? 1.472 -0.869 12.879 1.00 95.31 91 PHE A CA 1
ATOM 733 C C . PHE A 1 91 ? 2.524 -1.845 13.398 1.00 95.31 91 PHE A C 1
ATOM 735 O O . PHE A 1 91 ? 2.476 -2.341 14.528 1.00 95.31 91 PHE A O 1
ATOM 742 N N . ALA A 1 92 ? 3.489 -2.142 12.539 1.00 95.38 92 ALA A N 1
ATOM 743 C CA . ALA A 1 92 ? 4.479 -3.177 12.781 1.00 95.38 92 ALA A CA 1
ATOM 744 C C . ALA A 1 92 ? 5.424 -2.880 13.953 1.00 95.38 92 ALA A C 1
ATOM 746 O O . ALA A 1 92 ? 5.811 -3.781 14.710 1.00 95.38 92 ALA A O 1
ATOM 747 N N . ASP A 1 93 ? 5.719 -1.609 14.172 1.00 93.19 93 ASP A N 1
ATOM 748 C CA . ASP A 1 93 ? 6.546 -1.104 15.260 1.00 93.19 93 ASP A CA 1
ATOM 749 C C . ASP A 1 93 ? 5.855 -1.183 16.641 1.00 93.19 93 ASP A C 1
ATOM 751 O O . ASP A 1 93 ? 6.506 -1.472 17.652 1.00 93.19 93 ASP A O 1
ATOM 755 N N . THR A 1 94 ? 4.529 -1.023 16.693 1.00 95.06 94 THR A N 1
ATOM 756 C CA . THR A 1 94 ? 3.774 -0.759 17.930 1.00 95.06 94 THR A CA 1
ATOM 757 C C . THR A 1 94 ? 2.747 -1.828 18.309 1.00 95.06 94 THR A C 1
ATOM 759 O O . THR A 1 94 ? 2.444 -1.970 19.495 1.00 95.06 94 THR A O 1
ATOM 762 N N . ARG A 1 95 ? 2.262 -2.659 17.376 1.00 95.94 95 ARG A N 1
ATOM 763 C CA . ARG A 1 95 ? 1.218 -3.673 17.658 1.00 95.94 95 ARG A CA 1
ATOM 764 C C . ARG A 1 95 ? 1.586 -4.668 18.763 1.00 95.94 95 ARG A C 1
ATOM 766 O O . ARG A 1 95 ? 0.746 -5.029 19.583 1.00 95.94 95 ARG A O 1
ATOM 773 N N . ASP A 1 96 ? 2.859 -5.066 18.838 1.00 97.06 96 ASP A N 1
ATOM 774 C CA . ASP A 1 96 ? 3.363 -6.000 19.861 1.00 97.06 96 ASP A CA 1
ATOM 775 C C . ASP A 1 96 ? 3.487 -5.343 21.251 1.00 97.06 96 ASP A C 1
ATOM 777 O O . ASP A 1 96 ? 3.659 -6.034 22.252 1.00 97.06 96 ASP A O 1
ATOM 781 N N . GLN A 1 97 ? 3.361 -4.015 21.325 1.00 97.50 97 GLN A N 1
ATOM 782 C CA . GLN A 1 97 ? 3.333 -3.234 22.565 1.00 97.50 97 GLN A CA 1
ATOM 783 C C . GLN A 1 97 ? 1.902 -3.063 23.106 1.00 97.50 97 GLN A C 1
ATOM 785 O O . GLN A 1 97 ? 1.695 -2.411 24.128 1.00 97.50 97 GLN A O 1
ATOM 790 N N . GLY A 1 98 ? 0.904 -3.641 22.429 1.00 97.56 98 GLY A N 1
ATOM 791 C CA . GLY A 1 98 ? -0.497 -3.520 22.815 1.00 97.56 98 GLY A CA 1
ATOM 792 C C . GLY A 1 98 ? -1.143 -2.199 22.397 1.00 97.56 98 GLY A C 1
ATOM 793 O O . GLY A 1 98 ? -2.081 -1.754 23.062 1.00 97.56 98 GLY A O 1
ATOM 794 N N . LEU A 1 99 ? -0.636 -1.573 21.331 1.00 97.94 99 LEU A N 1
ATOM 795 C CA . LEU A 1 99 ? -1.125 -0.300 20.806 1.00 97.94 99 LEU A CA 1
ATOM 796 C C . LEU A 1 99 ? -1.928 -0.503 19.516 1.00 97.94 99 LEU A C 1
ATOM 798 O O . LEU A 1 99 ? -1.526 -1.263 18.635 1.00 97.94 99 LEU A O 1
ATOM 802 N N . LEU A 1 100 ? -3.062 0.189 19.427 1.00 98.00 100 LEU A N 1
ATOM 803 C CA . LEU A 1 100 ? -3.939 0.240 18.259 1.00 98.00 100 LEU A CA 1
ATOM 804 C C . LEU A 1 100 ? -4.115 1.702 17.868 1.00 98.00 100 LEU A C 1
ATOM 806 O O . LEU A 1 100 ? -4.572 2.491 18.694 1.00 98.00 100 LEU A O 1
ATOM 810 N N . ASN A 1 101 ? -3.790 2.067 16.633 1.00 96.88 101 ASN A N 1
ATOM 811 C CA . ASN A 1 101 ? -4.136 3.393 16.136 1.00 96.88 101 ASN A CA 1
ATOM 812 C C . ASN A 1 101 ? -5.574 3.399 15.629 1.00 96.88 101 ASN A C 1
ATOM 814 O O . ASN A 1 101 ? -6.044 2.427 15.036 1.00 96.88 101 ASN A O 1
ATOM 818 N N . PHE A 1 102 ? -6.270 4.488 15.920 1.00 97.12 102 PHE A N 1
ATOM 819 C CA . PHE A 1 102 ? -7.626 4.744 15.475 1.00 97.12 102 PHE A CA 1
ATOM 820 C C . PHE A 1 102 ? -7.725 6.197 15.044 1.00 97.12 102 PHE A C 1
ATOM 822 O O . PHE A 1 102 ? -7.366 7.100 15.806 1.00 97.12 102 PHE A O 1
ATOM 829 N N . SER A 1 103 ? -8.224 6.414 13.837 1.00 94.50 103 SER A N 1
ATOM 830 C CA . SER A 1 103 ? -8.500 7.749 13.333 1.00 94.50 103 SER A CA 1
ATOM 831 C C . SER A 1 103 ? -9.817 7.798 12.583 1.00 94.50 103 SER A C 1
ATOM 833 O O . SER A 1 103 ? -10.300 6.787 12.067 1.00 94.50 103 SER A O 1
ATOM 835 N N . TYR A 1 104 ? -10.407 8.986 12.546 1.00 93.06 104 TYR A N 1
ATOM 836 C CA . TYR A 1 104 ? -11.512 9.306 11.659 1.00 93.06 104 TYR A CA 1
ATOM 837 C C . TYR A 1 104 ? -11.547 10.807 11.387 1.00 93.06 104 TYR A C 1
ATOM 839 O O . TYR A 1 104 ? -11.100 11.611 12.203 1.00 93.06 104 TYR A O 1
ATOM 847 N N . GLU A 1 105 ? -12.095 11.168 10.237 1.00 89.25 105 GLU A N 1
ATOM 848 C CA . GLU A 1 105 ? -12.290 12.545 9.802 1.00 89.25 105 GLU A CA 1
ATOM 849 C C . GLU A 1 105 ? -13.561 12.656 8.953 1.00 89.25 105 GLU A C 1
ATOM 851 O O . GLU A 1 105 ? -14.126 11.656 8.484 1.00 89.25 105 GLU A O 1
ATOM 856 N N . ALA A 1 106 ? -14.024 13.887 8.744 1.00 84.62 106 ALA A N 1
ATOM 857 C CA . ALA A 1 106 ? -15.092 14.148 7.791 1.00 84.62 106 ALA A CA 1
ATOM 858 C C . ALA A 1 106 ? -14.581 13.901 6.361 1.00 84.62 106 ALA A C 1
ATOM 860 O O . ALA A 1 106 ? -13.555 14.435 5.943 1.00 84.62 106 ALA A O 1
ATOM 861 N N . ALA A 1 107 ? -15.313 13.113 5.576 1.00 77.38 107 ALA A N 1
ATOM 862 C CA . ALA A 1 107 ? -14.995 12.897 4.173 1.00 77.38 107 ALA A CA 1
ATOM 863 C C . ALA A 1 107 ? -15.471 14.108 3.355 1.00 77.38 107 ALA A C 1
ATOM 865 O O . ALA A 1 107 ? -16.641 14.195 2.979 1.00 77.38 107 ALA A O 1
ATOM 866 N N . SER A 1 108 ? -14.570 15.052 3.076 1.00 66.88 108 SER A N 1
ATOM 867 C CA . SER A 1 108 ? -14.859 16.177 2.185 1.00 66.88 108 SER A CA 1
ATOM 868 C C . SER A 1 108 ? -14.376 15.897 0.762 1.00 66.88 108 SER A C 1
ATOM 870 O O . SER A 1 108 ? -13.237 15.491 0.548 1.00 66.88 108 SER A O 1
ATOM 872 N N . ILE A 1 109 ? -15.244 16.143 -0.223 1.00 56.72 109 ILE A N 1
ATOM 873 C CA . ILE A 1 109 ? -14.885 16.138 -1.655 1.00 56.72 109 ILE A CA 1
ATOM 874 C C . ILE A 1 109 ? -14.195 17.437 -2.089 1.00 56.72 109 ILE A C 1
ATOM 876 O O . ILE A 1 109 ? -13.591 17.502 -3.156 1.00 56.72 109 ILE A O 1
ATOM 880 N N . TYR A 1 110 ? -14.308 18.483 -1.274 1.00 54.56 110 TYR A N 1
ATOM 881 C CA . TYR A 1 110 ? -13.607 19.738 -1.464 1.00 54.56 110 TYR A CA 1
ATOM 882 C C . TYR A 1 110 ? -12.442 19.726 -0.479 1.00 54.56 110 TYR A C 1
ATOM 884 O O . TYR A 1 110 ? -12.669 19.570 0.717 1.00 54.56 110 TYR A O 1
ATOM 892 N N . ASN A 1 111 ? -11.203 19.931 -0.934 1.00 50.69 111 ASN A N 1
ATOM 893 C CA . ASN A 1 111 ? -10.029 20.133 -0.060 1.00 50.69 111 ASN A CA 1
ATOM 894 C C . ASN A 1 111 ? -10.132 21.403 0.821 1.00 50.69 111 ASN A C 1
ATOM 896 O O . ASN A 1 111 ? -9.131 21.928 1.311 1.00 50.69 111 ASN A O 1
ATOM 900 N N . ASP A 1 112 ? -11.343 21.912 1.024 1.00 52.78 112 ASP A N 1
ATOM 901 C CA . ASP A 1 112 ? -11.680 22.800 2.106 1.00 52.78 112 ASP A CA 1
ATOM 902 C C . ASP A 1 112 ? -11.468 22.010 3.392 1.00 52.78 112 ASP A C 1
ATOM 904 O O . ASP A 1 112 ? -12.274 21.164 3.781 1.00 52.78 112 ASP A O 1
ATOM 908 N N . LYS A 1 113 ? -10.339 22.288 4.047 1.00 48.56 113 LYS A N 1
ATOM 909 C CA . LYS A 1 113 ? -10.137 22.010 5.468 1.00 48.56 113 LYS A CA 1
ATOM 910 C C . LYS A 1 113 ? -11.140 22.850 6.252 1.00 48.56 113 LYS A C 1
ATOM 912 O O . LYS A 1 113 ? -10.761 23.819 6.910 1.00 48.56 113 LYS A O 1
ATOM 917 N N . ASP A 1 114 ? -12.425 22.547 6.106 1.00 45.28 114 ASP A N 1
ATOM 918 C CA . ASP A 1 114 ? -13.438 23.152 6.935 1.00 45.28 114 ASP A CA 1
ATOM 919 C C . ASP A 1 114 ? -13.214 22.588 8.332 1.00 45.28 114 ASP A C 1
ATOM 921 O O . ASP A 1 114 ? -13.267 21.380 8.578 1.00 45.28 114 ASP A O 1
ATOM 925 N N . SER A 1 115 ? -12.829 23.490 9.222 1.00 45.38 115 SER A N 1
ATOM 926 C CA . SER A 1 115 ? -12.303 23.258 10.561 1.00 45.38 115 SER A CA 1
ATOM 927 C C . SER A 1 115 ? -13.410 22.836 11.530 1.00 45.38 115 SER A C 1
ATOM 929 O O . SER A 1 115 ? -13.528 23.353 12.639 1.00 45.38 115 SER A O 1
ATOM 931 N N . SER A 1 116 ? -14.224 21.864 11.113 1.00 51.12 116 SER A N 1
ATOM 932 C CA . SER A 1 116 ? -15.335 21.294 11.878 1.00 51.12 116 SER A CA 1
ATOM 933 C C . SER A 1 116 ? -14.883 20.584 13.160 1.00 51.12 116 SER A C 1
ATOM 935 O O . SER A 1 116 ? -15.715 20.290 14.015 1.00 51.12 116 SER A O 1
ATOM 937 N N . GLY A 1 117 ? -13.575 20.350 13.333 1.00 58.03 117 GLY A N 1
ATOM 938 C CA . GLY A 1 117 ? -13.011 19.718 14.528 1.00 58.03 117 GLY A CA 1
ATOM 939 C C . GLY A 1 117 ? -13.265 18.212 14.602 1.00 58.03 117 GLY A C 1
ATOM 940 O O . GLY A 1 117 ? -13.213 17.654 15.693 1.00 58.03 117 GLY A O 1
ATOM 941 N N . THR A 1 118 ? -13.554 17.575 13.462 1.00 70.62 118 THR A N 1
ATOM 942 C CA . THR A 1 118 ? -13.874 16.139 13.363 1.00 70.62 118 THR A CA 1
ATOM 943 C C . THR A 1 118 ? -12.633 15.263 13.145 1.00 70.62 118 THR A C 1
ATOM 945 O O . THR A 1 118 ? -12.741 14.043 13.187 1.00 70.62 118 THR A O 1
ATOM 948 N N . ASP A 1 119 ? -11.457 15.862 12.945 1.00 83.56 119 ASP A N 1
ATOM 949 C CA . ASP A 1 119 ? -10.213 15.129 12.705 1.00 83.56 119 ASP A CA 1
ATOM 950 C C . ASP A 1 119 ? -9.687 14.569 14.028 1.00 83.56 119 ASP A C 1
ATOM 952 O O . ASP A 1 119 ? -9.206 15.297 14.905 1.00 83.56 119 ASP A O 1
ATOM 956 N N . VAL A 1 120 ? -9.793 13.256 14.180 1.00 89.88 120 VAL A N 1
ATOM 957 C CA . VAL A 1 120 ? -9.377 12.541 15.379 1.00 89.88 120 VAL A CA 1
ATOM 958 C C . VAL A 1 120 ? -8.307 11.534 15.014 1.00 89.88 120 VAL A C 1
ATOM 960 O O . VAL A 1 120 ? -8.496 10.702 14.134 1.00 89.88 120 VAL A O 1
ATOM 963 N N . VAL A 1 121 ? -7.205 11.569 15.759 1.00 91.19 121 VAL A N 1
ATOM 964 C CA . VAL A 1 121 ? -6.162 10.542 15.749 1.00 91.19 121 VAL A CA 1
ATOM 965 C C . VAL A 1 121 ? -5.863 10.174 17.193 1.00 91.19 121 VAL A C 1
ATOM 967 O O . VAL A 1 121 ? -5.587 11.045 18.023 1.00 91.19 121 VAL A O 1
ATOM 970 N N . MET A 1 122 ? -5.926 8.886 17.515 1.00 93.94 122 MET A N 1
ATOM 971 C CA . MET A 1 122 ? -5.636 8.397 18.854 1.00 93.94 122 MET A CA 1
ATOM 972 C C . MET A 1 122 ? -4.934 7.043 18.841 1.00 93.94 122 MET A C 1
ATOM 974 O O . MET A 1 122 ? -5.231 6.162 18.038 1.00 93.94 122 MET A O 1
ATOM 978 N N . THR A 1 123 ? -4.040 6.859 19.809 1.00 96.50 123 THR A N 1
ATOM 979 C CA . THR A 1 123 ? -3.425 5.565 20.095 1.00 96.50 123 THR A CA 1
ATOM 980 C C . THR A 1 123 ? -4.109 4.948 21.307 1.00 96.50 123 THR A C 1
ATOM 982 O O . THR A 1 123 ? -3.982 5.416 22.442 1.00 96.50 123 THR A O 1
ATOM 985 N N . LEU A 1 124 ? -4.857 3.883 21.058 1.00 97.94 124 LEU A N 1
ATOM 986 C CA . LEU A 1 124 ? -5.582 3.131 22.062 1.00 97.94 124 LEU A CA 1
ATOM 987 C C . LEU A 1 124 ? -4.703 2.027 22.656 1.00 97.94 124 LEU A C 1
ATOM 989 O O . LEU A 1 124 ? -3.800 1.495 22.014 1.00 97.94 124 LEU A O 1
ATOM 993 N N . SER A 1 125 ? -4.970 1.691 23.915 1.00 97.88 125 SER A N 1
ATOM 994 C CA . SER A 1 125 ? -4.160 0.763 24.710 1.00 97.88 125 SER A CA 1
ATOM 995 C C . SER A 1 125 ? -4.978 0.209 25.877 1.00 97.88 125 SER A C 1
ATOM 997 O O . SER A 1 125 ? -6.164 0.526 26.029 1.00 97.88 125 SER A O 1
ATOM 999 N N . GLN A 1 126 ? -4.334 -0.544 26.769 1.00 97.56 126 GLN A N 1
ATOM 1000 C CA . GLN A 1 126 ? -4.965 -1.060 27.985 1.00 97.56 126 GLN A CA 1
ATOM 1001 C C . GLN A 1 126 ? -5.573 0.035 28.874 1.00 97.56 126 GLN A C 1
ATOM 1003 O O . GLN A 1 126 ? -6.583 -0.215 29.529 1.00 97.56 126 GLN A O 1
ATOM 1008 N N . GLN A 1 127 ? -5.027 1.257 28.865 1.00 97.62 127 GLN A N 1
ATOM 1009 C CA . GLN A 1 127 ? -5.589 2.390 29.620 1.00 97.62 127 GLN A CA 1
ATOM 1010 C C . GLN A 1 127 ? -6.999 2.771 29.146 1.00 97.62 127 GLN A C 1
ATOM 1012 O O . GLN A 1 127 ? -7.802 3.267 29.930 1.00 97.62 127 GLN A O 1
ATOM 1017 N N . HIS A 1 128 ? -7.312 2.473 27.885 1.00 98.06 128 HIS A N 1
ATOM 1018 C CA . HIS A 1 128 ? -8.620 2.679 27.269 1.00 98.06 128 HIS A CA 1
ATOM 1019 C C . HIS A 1 128 ? -9.510 1.424 27.345 1.00 98.06 128 HIS A C 1
ATOM 1021 O O . HIS A 1 128 ? -10.592 1.395 26.769 1.00 98.06 128 HIS A O 1
ATOM 1027 N N . GLY A 1 129 ? -9.066 0.366 28.036 1.00 97.69 129 GLY A N 1
ATOM 1028 C CA . GLY A 1 129 ? -9.769 -0.918 28.105 1.00 97.69 129 GLY A CA 1
ATOM 1029 C C . GLY A 1 129 ? -9.567 -1.818 26.882 1.00 97.69 129 GLY A C 1
ATOM 1030 O O . GLY A 1 129 ? -10.306 -2.792 26.736 1.00 97.69 129 GLY A O 1
ATOM 1031 N N . ILE A 1 130 ? -8.589 -1.513 26.019 1.00 98.19 130 ILE A N 1
ATOM 1032 C CA . ILE A 1 130 ? -8.243 -2.333 24.851 1.00 98.19 130 ILE A CA 1
ATOM 1033 C C . ILE A 1 130 ? -7.107 -3.286 25.194 1.00 98.19 130 ILE A C 1
ATOM 1035 O O . ILE A 1 130 ? -6.050 -2.874 25.663 1.00 98.19 130 ILE A O 1
ATOM 1039 N N . ILE A 1 131 ? -7.306 -4.569 24.919 1.00 98.31 131 ILE A N 1
ATOM 1040 C CA . ILE A 1 131 ? -6.288 -5.605 25.081 1.00 98.31 131 ILE A CA 1
ATOM 1041 C C . ILE A 1 131 ? -5.983 -6.184 23.707 1.00 98.31 131 ILE A C 1
ATOM 1043 O O . ILE A 1 131 ? -6.867 -6.740 23.060 1.00 98.31 131 ILE A O 1
ATOM 1047 N N . ILE A 1 132 ? -4.727 -6.096 23.281 1.00 98.31 132 ILE A N 1
ATOM 1048 C CA . ILE A 1 132 ? -4.249 -6.702 22.037 1.00 98.31 132 ILE A CA 1
ATOM 1049 C C . ILE A 1 132 ? -3.370 -7.889 22.408 1.00 98.31 132 ILE A C 1
ATOM 1051 O O . ILE A 1 132 ? -2.390 -7.748 23.134 1.00 98.31 132 ILE A O 1
ATOM 1055 N N . SER A 1 133 ? -3.743 -9.074 21.937 1.00 97.88 133 SER A N 1
ATOM 1056 C CA . SER A 1 133 ? -3.009 -10.316 22.179 1.00 97.88 133 SER A CA 1
ATOM 1057 C C . SER A 1 133 ? -2.465 -10.858 20.868 1.00 97.88 133 SER A C 1
ATOM 1059 O O . SER A 1 133 ? -3.233 -11.175 19.959 1.00 97.88 133 SER A O 1
ATOM 1061 N N . LYS A 1 134 ? -1.141 -10.992 20.774 1.00 97.94 134 LYS A N 1
ATOM 1062 C CA . LYS A 1 134 ? -0.489 -11.649 19.639 1.00 97.94 134 LYS A CA 1
ATOM 1063 C C . LYS A 1 134 ? -0.785 -13.148 19.670 1.00 97.94 134 LYS A C 1
ATOM 1065 O O . LYS A 1 134 ? -0.542 -13.807 20.678 1.00 97.94 134 LYS A O 1
ATOM 1070 N N . VAL A 1 135 ? -1.291 -13.680 18.561 1.00 98.06 135 VAL A N 1
ATOM 1071 C CA . VAL A 1 135 ? -1.497 -15.123 18.357 1.00 98.06 135 VAL A CA 1
ATOM 1072 C C . VAL A 1 135 ? -0.355 -15.693 17.517 1.00 98.06 135 VAL A C 1
ATOM 1074 O O . VAL A 1 135 ? 0.236 -16.704 17.879 1.00 98.06 135 VAL A O 1
ATOM 1077 N N . THR A 1 136 ? -0.029 -15.019 16.411 1.00 96.50 136 THR A N 1
ATOM 1078 C CA . THR A 1 136 ? 1.123 -15.290 15.528 1.00 96.50 136 THR A CA 1
ATOM 1079 C C . THR A 1 136 ? 1.641 -13.960 14.972 1.00 96.50 136 THR A C 1
ATOM 1081 O O . THR A 1 136 ? 1.029 -12.926 15.230 1.00 96.50 136 THR A O 1
ATOM 1084 N N . ASP A 1 137 ? 2.708 -13.958 14.172 1.00 95.31 137 ASP A N 1
ATOM 1085 C CA . ASP A 1 137 ? 3.231 -12.722 13.558 1.00 95.31 137 ASP A CA 1
ATOM 1086 C C . ASP A 1 137 ? 2.221 -11.991 12.657 1.00 95.31 137 ASP A C 1
ATOM 1088 O O . ASP A 1 137 ? 2.288 -10.768 12.540 1.00 95.31 137 ASP A O 1
ATOM 1092 N N . PHE A 1 138 ? 1.240 -12.718 12.111 1.00 96.94 138 PHE A N 1
ATOM 1093 C CA . PHE A 1 138 ? 0.189 -12.189 11.233 1.00 96.94 138 PHE A CA 1
ATOM 1094 C C . PHE A 1 138 ? -1.224 -12.321 11.821 1.00 96.94 138 PHE A C 1
ATOM 1096 O O . PHE A 1 138 ? -2.215 -12.162 11.110 1.00 96.94 138 PHE A O 1
ATOM 1103 N N . ARG A 1 139 ? -1.362 -12.652 13.114 1.00 98.06 139 ARG A N 1
ATOM 1104 C CA . ARG A 1 139 ? -2.684 -12.800 13.753 1.00 98.06 139 ARG A CA 1
ATOM 1105 C C . ARG A 1 139 ? -2.704 -12.226 15.155 1.00 98.06 139 ARG A C 1
ATOM 1107 O O . ARG A 1 139 ? -1.903 -12.628 15.999 1.00 98.06 139 ARG A O 1
ATOM 1114 N N . TYR A 1 140 ? -3.685 -11.372 15.409 1.00 98.62 140 TYR A N 1
ATOM 1115 C CA . TYR A 1 140 ? -3.882 -10.684 16.678 1.00 98.62 140 TYR A CA 1
ATOM 1116 C C . TYR A 1 140 ? -5.337 -10.803 17.115 1.00 98.62 140 TYR A C 1
ATOM 1118 O O . TYR A 1 140 ? -6.237 -10.885 16.288 1.00 98.62 140 TYR A O 1
ATOM 1126 N N . ILE A 1 141 ? -5.581 -10.804 18.418 1.00 98.69 141 ILE A N 1
ATOM 1127 C CA . ILE A 1 141 ? -6.924 -10.659 18.976 1.00 98.69 141 ILE A CA 1
ATOM 1128 C C . ILE A 1 141 ? -6.996 -9.288 19.629 1.00 98.69 141 ILE A C 1
ATOM 1130 O O . ILE A 1 141 ? -6.237 -9.015 20.558 1.00 98.69 141 ILE A O 1
ATOM 1134 N N . ILE A 1 142 ? -7.922 -8.453 19.167 1.00 98.62 142 ILE A N 1
ATOM 1135 C CA . ILE A 1 142 ? -8.271 -7.197 19.831 1.00 98.62 142 ILE A CA 1
ATOM 1136 C C . ILE A 1 142 ? -9.488 -7.475 20.704 1.00 98.62 142 ILE A C 1
ATOM 1138 O O . ILE A 1 142 ? -10.497 -7.980 20.220 1.00 98.62 142 ILE A O 1
ATOM 1142 N N . THR A 1 143 ? -9.395 -7.171 21.993 1.00 98.62 143 THR A N 1
ATOM 1143 C CA . THR A 1 143 ? -10.500 -7.284 22.945 1.00 98.62 143 THR A CA 1
ATOM 1144 C C . THR A 1 143 ? -10.827 -5.914 23.507 1.00 98.62 143 THR A C 1
ATOM 1146 O O . THR A 1 143 ? -9.943 -5.217 24.002 1.00 98.62 143 THR A O 1
ATOM 1149 N N . PHE A 1 144 ? -12.104 -5.556 23.463 1.00 98.38 144 PHE A N 1
ATOM 1150 C CA . PHE A 1 144 ? -12.642 -4.353 24.077 1.00 98.38 144 PHE A CA 1
ATOM 1151 C C . PHE A 1 144 ? -13.951 -4.713 24.778 1.00 98.38 144 PHE A C 1
ATOM 1153 O O . PHE A 1 144 ? -14.835 -5.345 24.195 1.00 98.38 144 PHE A O 1
ATOM 1160 N N . LYS A 1 145 ? -14.056 -4.356 26.062 1.00 96.38 145 LYS A N 1
ATOM 1161 C CA . LYS A 1 145 ? -15.158 -4.779 26.942 1.00 96.38 145 LYS A CA 1
ATOM 1162 C C . LYS A 1 145 ? -15.316 -6.309 26.947 1.00 96.38 145 LYS A C 1
ATOM 1164 O O . LYS A 1 145 ? -14.411 -7.018 27.370 1.00 96.38 145 LYS A O 1
ATOM 1169 N N . ASN A 1 146 ? -16.464 -6.819 26.514 1.00 94.69 146 ASN A N 1
ATOM 1170 C CA . ASN A 1 146 ? -16.823 -8.236 26.464 1.00 94.69 146 ASN A CA 1
ATOM 1171 C C . ASN A 1 146 ? -16.771 -8.822 25.041 1.00 94.69 146 ASN A C 1
ATOM 1173 O O . ASN A 1 146 ? -17.306 -9.908 24.817 1.00 94.69 146 ASN A O 1
ATOM 1177 N N . ARG A 1 147 ? -16.145 -8.118 24.088 1.00 97.62 147 ARG A N 1
ATOM 1178 C CA . ARG A 1 147 ? -16.034 -8.531 22.688 1.00 97.62 147 ARG A CA 1
ATOM 1179 C C . ARG A 1 147 ? -14.578 -8.689 22.276 1.00 97.62 147 ARG A C 1
ATOM 1181 O O . ARG A 1 147 ? -13.744 -7.842 22.586 1.00 97.62 147 ARG A O 1
ATOM 1188 N N . SER A 1 148 ? -14.311 -9.742 21.511 1.00 98.44 148 SER A N 1
ATOM 1189 C CA . SER A 1 148 ? -13.015 -10.003 20.891 1.00 98.44 148 SER A CA 1
ATOM 1190 C C . SER A 1 148 ? -13.173 -10.145 19.380 1.00 98.44 148 SER A C 1
ATOM 1192 O O . SER A 1 148 ? -14.116 -10.786 18.916 1.00 98.44 148 SER A O 1
ATOM 1194 N N . VAL A 1 149 ? -12.239 -9.565 18.633 1.00 98.50 149 VAL A N 1
ATOM 1195 C CA . VAL A 1 149 ? -12.143 -9.653 17.173 1.00 98.50 149 VAL A CA 1
ATOM 1196 C C . VAL A 1 149 ? -10.796 -10.269 16.816 1.00 98.50 149 VAL A C 1
ATOM 1198 O O . VAL A 1 149 ? -9.752 -9.793 17.270 1.00 98.50 149 VAL A O 1
ATOM 1201 N N . LEU A 1 150 ? -10.818 -11.335 16.016 1.00 98.62 150 LEU A N 1
ATOM 1202 C CA . LEU A 1 150 ? -9.618 -11.902 15.411 1.00 98.62 150 LEU A CA 1
ATOM 1203 C C . LEU A 1 150 ? -9.230 -11.063 14.191 1.00 98.62 150 LEU A C 1
ATOM 1205 O O . LEU A 1 150 ? -9.989 -10.943 13.237 1.00 98.62 150 LEU A O 1
ATOM 1209 N N . VAL A 1 151 ? -8.028 -10.508 14.218 1.00 98.38 151 VAL A N 1
ATOM 1210 C CA . VAL A 1 151 ? -7.464 -9.700 13.143 1.00 98.38 151 VAL A CA 1
ATOM 1211 C C . VAL A 1 151 ? -6.389 -10.508 12.431 1.00 98.38 151 VAL A C 1
ATOM 1213 O O . VAL A 1 151 ? -5.409 -10.936 13.049 1.00 98.38 151 VAL A O 1
ATOM 1216 N N . LYS A 1 152 ? -6.578 -10.721 11.130 1.00 98.25 152 LYS A N 1
ATOM 1217 C CA . LYS A 1 152 ? -5.591 -11.310 10.223 1.00 98.25 152 LYS A CA 1
ATOM 1218 C C . LYS A 1 152 ? -4.871 -10.180 9.496 1.00 98.25 152 LYS A C 1
ATOM 1220 O O . LYS A 1 152 ? -5.508 -9.428 8.768 1.00 98.25 152 LYS A O 1
ATOM 1225 N N . LEU A 1 153 ? -3.566 -10.058 9.703 1.00 97.12 153 LEU A N 1
ATOM 1226 C CA . LEU A 1 153 ? -2.727 -9.205 8.863 1.00 97.12 153 LEU A CA 1
ATOM 1227 C C . LEU A 1 153 ? -2.464 -9.924 7.540 1.00 97.12 153 LEU A C 1
ATOM 1229 O O . LEU A 1 153 ? -2.473 -11.159 7.501 1.00 97.12 153 LEU A O 1
ATOM 1233 N N . ASN A 1 154 ? -2.226 -9.168 6.472 1.00 92.69 154 ASN A N 1
ATOM 1234 C CA . ASN A 1 154 ? -1.975 -9.768 5.172 1.00 92.69 154 ASN A CA 1
ATOM 1235 C C . ASN A 1 154 ? -0.628 -10.499 5.163 1.00 92.69 154 ASN A C 1
ATOM 1237 O O . ASN A 1 154 ? 0.437 -9.878 5.227 1.00 92.69 154 ASN A O 1
ATOM 1241 N N . ASP A 1 155 ? -0.690 -11.826 5.091 1.00 92.62 155 ASP A N 1
ATOM 1242 C CA . ASP A 1 155 ? 0.468 -12.698 4.934 1.00 92.62 155 ASP A CA 1
ATOM 1243 C C . ASP A 1 155 ? 0.602 -13.080 3.458 1.00 92.62 155 ASP A C 1
ATOM 1245 O O . ASP A 1 155 ? -0.082 -13.972 2.951 1.00 92.62 155 ASP A O 1
ATOM 1249 N N . LEU A 1 156 ? 1.470 -12.354 2.755 1.00 91.88 156 LEU A N 1
ATOM 1250 C CA . LEU A 1 156 ? 1.785 -12.596 1.346 1.00 91.88 156 LEU A CA 1
ATOM 1251 C C . LEU A 1 156 ? 2.809 -13.722 1.145 1.00 91.88 156 LEU A C 1
ATOM 1253 O O . LEU A 1 156 ? 3.066 -14.111 0.005 1.00 91.88 156 LEU A O 1
ATOM 1257 N N . GLY A 1 157 ? 3.411 -14.231 2.226 1.00 90.88 157 GLY A N 1
ATOM 1258 C CA . GLY A 1 157 ? 4.656 -14.989 2.164 1.00 90.88 157 GLY A CA 1
ATOM 1259 C C . GLY A 1 157 ? 5.838 -14.147 1.663 1.00 90.88 157 GLY A C 1
ATOM 1260 O O . GLY A 1 157 ? 5.677 -13.036 1.173 1.00 90.88 157 GLY A O 1
ATOM 1261 N N . PHE A 1 158 ? 7.052 -14.687 1.773 1.00 89.81 158 PHE A N 1
ATOM 1262 C CA . PHE A 1 158 ? 8.284 -14.024 1.320 1.00 89.81 158 PHE A CA 1
ATOM 1263 C C . PHE A 1 158 ? 9.020 -14.880 0.287 1.00 89.81 158 PHE A C 1
ATOM 1265 O O . PHE A 1 158 ? 10.187 -15.237 0.450 1.00 89.81 158 PHE A O 1
ATOM 1272 N N . THR A 1 159 ? 8.295 -15.291 -0.750 1.00 88.06 159 THR A N 1
ATOM 1273 C CA . THR A 1 159 ? 8.881 -16.057 -1.853 1.00 88.06 159 THR A CA 1
ATOM 1274 C C . THR A 1 159 ? 9.224 -15.085 -2.979 1.00 88.06 159 THR A C 1
ATOM 1276 O O . THR A 1 159 ? 8.344 -14.316 -3.377 1.00 88.06 159 THR A O 1
ATOM 1279 N N . PRO A 1 160 ? 10.468 -15.089 -3.491 1.00 87.69 160 PRO A N 1
ATOM 1280 C CA . PRO A 1 160 ? 10.816 -14.320 -4.680 1.00 87.69 160 PRO A CA 1
ATOM 1281 C C . PRO A 1 160 ? 9.907 -14.663 -5.873 1.00 87.69 160 PRO A C 1
ATOM 1283 O O . PRO A 1 160 ? 9.384 -15.779 -5.916 1.00 87.69 160 PRO A O 1
ATOM 1286 N N . PRO A 1 161 ? 9.748 -13.749 -6.849 1.00 89.25 161 PRO A N 1
ATOM 1287 C CA . PRO A 1 161 ? 8.951 -14.006 -8.047 1.00 89.25 161 PRO A CA 1
ATOM 1288 C C . PRO A 1 161 ? 9.437 -15.259 -8.785 1.00 89.25 161 PRO A C 1
ATOM 1290 O O . PRO A 1 161 ? 10.641 -15.420 -8.997 1.00 89.25 161 PRO A O 1
ATOM 1293 N N . THR A 1 162 ? 8.511 -16.132 -9.179 1.00 88.12 162 THR A N 1
ATOM 1294 C CA . THR A 1 162 ? 8.783 -17.345 -9.965 1.00 88.12 162 THR A CA 1
ATOM 1295 C C . THR A 1 162 ? 8.317 -17.233 -11.412 1.00 88.12 162 THR A C 1
ATOM 1297 O O . THR A 1 162 ? 8.974 -17.779 -12.295 1.00 88.12 162 THR A O 1
ATOM 1300 N N . GLU A 1 163 ? 7.248 -16.481 -11.674 1.00 83.00 163 GLU A N 1
ATOM 1301 C CA . GLU A 1 163 ? 6.722 -16.227 -13.024 1.00 83.00 163 GLU A CA 1
ATOM 1302 C C . GLU A 1 163 ? 7.380 -15.007 -13.697 1.00 83.00 163 GLU A C 1
ATOM 1304 O O . GLU A 1 163 ? 7.319 -14.841 -14.914 1.00 83.00 163 GLU A O 1
ATOM 1309 N N . THR A 1 164 ? 8.038 -14.146 -12.912 1.00 85.94 164 THR A N 1
ATOM 1310 C CA . THR A 1 164 ? 8.750 -12.951 -13.391 1.00 85.94 164 THR A CA 1
ATOM 1311 C C . THR A 1 164 ? 10.261 -13.141 -13.340 1.00 85.94 164 THR A C 1
ATOM 1313 O O . THR A 1 164 ? 10.819 -13.508 -12.308 1.00 85.94 164 THR A O 1
ATOM 1316 N N . ASN A 1 165 ? 10.945 -12.774 -14.425 1.00 90.12 165 ASN A N 1
ATOM 1317 C CA . ASN A 1 165 ? 12.403 -12.750 -14.459 1.00 90.12 165 ASN A CA 1
ATOM 1318 C C . ASN A 1 165 ? 12.934 -11.385 -14.005 1.00 90.12 165 ASN A C 1
ATOM 1320 O O . ASN A 1 165 ? 12.618 -10.355 -14.600 1.00 90.12 165 ASN A O 1
ATOM 1324 N N . LEU A 1 166 ? 13.787 -11.379 -12.982 1.00 94.25 166 LEU A N 1
ATOM 1325 C CA . LEU A 1 166 ? 14.571 -10.198 -12.619 1.00 94.25 166 LEU A CA 1
ATOM 1326 C C . LEU A 1 166 ? 15.823 -10.092 -13.499 1.00 94.25 166 LEU A C 1
ATOM 1328 O O . LEU A 1 166 ? 16.448 -11.096 -13.854 1.00 94.25 166 LEU A O 1
ATOM 1332 N N . MET A 1 167 ? 16.201 -8.866 -13.850 1.00 95.12 167 MET A N 1
ATOM 1333 C CA . MET A 1 167 ? 17.482 -8.577 -14.491 1.00 95.12 167 MET A CA 1
ATOM 1334 C C . MET A 1 167 ? 18.648 -8.805 -13.512 1.00 95.12 167 MET A C 1
ATOM 1336 O O . MET A 1 167 ? 18.450 -8.730 -12.301 1.00 95.12 167 MET A O 1
ATOM 1340 N N . PRO A 1 168 ? 19.887 -9.031 -13.993 1.00 95.31 168 PRO A N 1
ATOM 1341 C CA . PRO A 1 168 ? 21.043 -9.261 -13.117 1.00 95.31 168 PRO A CA 1
ATOM 1342 C C . PRO A 1 168 ? 21.302 -8.165 -12.069 1.00 95.31 168 PRO A C 1
ATOM 1344 O O . PRO A 1 168 ? 21.845 -8.450 -11.006 1.00 95.31 168 PRO A O 1
ATOM 1347 N N . GLN A 1 169 ? 20.933 -6.922 -12.379 1.00 96.69 169 GLN A N 1
ATOM 1348 C CA . GLN A 1 169 ? 21.059 -5.741 -11.524 1.00 96.69 169 GLN A CA 1
ATOM 1349 C C . GLN A 1 169 ? 19.803 -5.452 -10.685 1.00 96.69 169 GLN A C 1
ATOM 1351 O O . GLN A 1 169 ? 19.709 -4.395 -10.071 1.00 96.69 169 GLN A O 1
ATOM 1356 N N . GLU A 1 170 ? 18.813 -6.342 -10.684 1.00 97.56 170 GLU A N 1
ATOM 1357 C CA . GLU A 1 170 ? 17.577 -6.181 -9.925 1.00 97.56 170 GLU A CA 1
ATOM 1358 C C . GLU A 1 170 ? 17.540 -7.117 -8.719 1.00 97.56 170 GLU A C 1
ATOM 1360 O O . GLU A 1 170 ? 17.890 -8.294 -8.794 1.00 97.56 170 GLU A O 1
ATOM 1365 N N . VAL A 1 171 ? 17.071 -6.584 -7.596 1.00 96.75 171 VAL A N 1
ATOM 1366 C CA . VAL A 1 171 ? 16.947 -7.289 -6.326 1.00 96.75 171 VAL A CA 1
ATOM 1367 C C . VAL A 1 171 ? 15.493 -7.251 -5.887 1.00 96.75 171 VAL A C 1
ATOM 1369 O O . VAL A 1 171 ? 14.878 -6.187 -5.822 1.00 96.75 171 VAL A O 1
ATOM 1372 N N . TYR A 1 172 ? 14.945 -8.41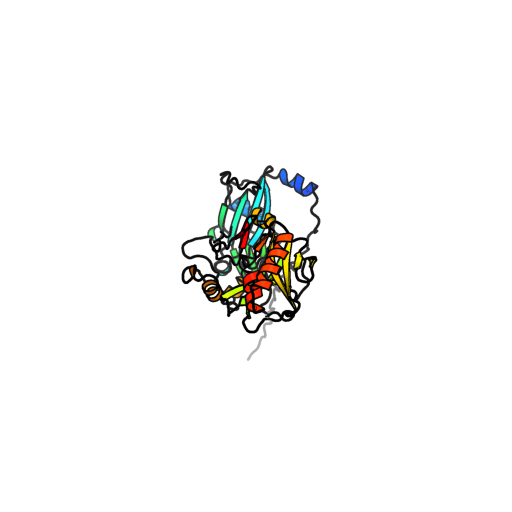9 -5.561 1.00 96.75 172 TYR A N 1
ATOM 1373 C CA . TYR A 1 172 ? 13.652 -8.521 -4.898 1.00 96.75 172 TYR A CA 1
ATOM 1374 C C . TYR A 1 172 ? 13.764 -7.974 -3.471 1.00 96.75 172 TYR A C 1
ATOM 1376 O O . TYR A 1 172 ? 14.479 -8.548 -2.650 1.00 96.75 172 TYR A O 1
ATOM 1384 N N . VAL A 1 173 ? 13.073 -6.868 -3.187 1.00 96.75 173 VAL A N 1
ATOM 1385 C CA . VAL A 1 173 ? 13.077 -6.241 -1.858 1.00 96.75 173 VAL A CA 1
ATOM 1386 C C . VAL A 1 173 ? 12.000 -6.859 -0.981 1.00 96.75 173 VAL A C 1
ATOM 1388 O O . VAL A 1 173 ? 12.277 -7.251 0.147 1.00 96.75 173 VAL A O 1
ATOM 1391 N N . GLY A 1 174 ? 10.774 -6.970 -1.493 1.00 95.94 174 GLY A N 1
ATOM 1392 C CA . GLY A 1 174 ? 9.693 -7.606 -0.756 1.00 95.94 174 GLY A CA 1
ATOM 1393 C C . GLY A 1 174 ? 8.324 -7.500 -1.419 1.00 95.94 174 GLY A C 1
ATOM 1394 O O . GLY A 1 174 ? 8.176 -6.851 -2.457 1.00 95.94 174 GLY A O 1
ATOM 1395 N N . PRO A 1 175 ? 7.323 -8.187 -0.854 1.00 96.00 175 PRO A N 1
ATOM 1396 C CA . PRO A 1 175 ? 5.965 -8.194 -1.366 1.00 96.00 175 PRO A CA 1
ATOM 1397 C C . PRO A 1 175 ? 5.167 -7.029 -0.769 1.00 96.00 175 PRO A C 1
ATOM 1399 O O . PRO A 1 175 ? 5.303 -6.700 0.405 1.00 96.00 175 PRO A O 1
ATOM 1402 N N . SER A 1 176 ? 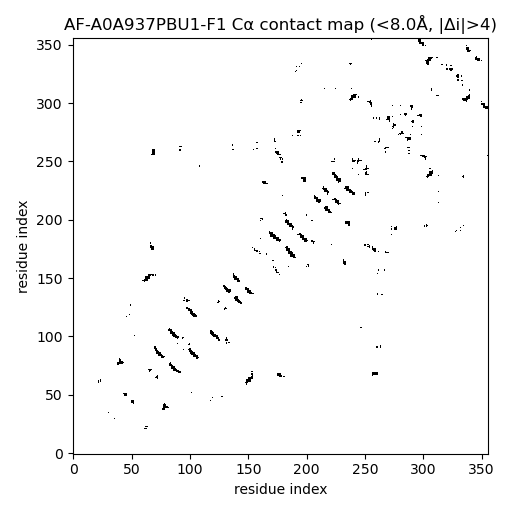4.293 -6.446 -1.569 1.00 95.56 176 SER A N 1
ATOM 1403 C CA . SER A 1 176 ? 3.387 -5.378 -1.169 1.00 95.56 176 SER A CA 1
ATOM 1404 C C . SER A 1 176 ? 1.964 -5.736 -1.583 1.00 95.56 176 SER A C 1
ATOM 1406 O O . SER A 1 176 ? 1.747 -6.440 -2.577 1.00 95.56 176 SER A O 1
ATOM 1408 N N . PHE A 1 177 ? 0.995 -5.282 -0.800 1.00 96.69 177 PHE A N 1
ATOM 1409 C CA . PHE A 1 177 ? -0.411 -5.309 -1.164 1.00 96.69 177 PHE A CA 1
ATOM 1410 C C . PHE A 1 177 ? -0.946 -3.903 -0.971 1.00 96.69 177 PHE A C 1
ATOM 1412 O O . PHE A 1 177 ? -0.855 -3.358 0.124 1.00 96.69 177 PHE A O 1
ATOM 1419 N N . ASP A 1 178 ? -1.499 -3.367 -2.045 1.00 96.94 178 ASP A N 1
ATOM 1420 C CA . ASP A 1 178 ? -1.984 -2.002 -2.150 1.00 96.94 178 ASP A CA 1
ATOM 1421 C C . ASP A 1 178 ? -3.491 -1.922 -1.876 1.00 96.94 178 ASP A C 1
ATOM 1423 O O . ASP A 1 178 ? -4.226 -2.893 -2.101 1.00 96.94 178 ASP A O 1
ATOM 1427 N N . GLU A 1 179 ? -3.982 -0.762 -1.446 1.00 94.62 179 GLU A N 1
ATOM 1428 C CA . GLU A 1 179 ? -5.403 -0.481 -1.217 1.00 94.62 179 GLU A CA 1
ATOM 1429 C C . GLU A 1 179 ? -6.253 -0.778 -2.454 1.00 94.62 179 GLU A C 1
ATOM 1431 O O . GLU A 1 179 ? -7.421 -1.164 -2.333 1.00 94.62 179 GLU A O 1
ATOM 1436 N N . SER A 1 180 ? -5.668 -0.692 -3.654 1.00 96.50 180 SER A N 1
ATOM 1437 C CA . SER A 1 180 ? -6.351 -1.049 -4.894 1.00 96.50 180 SER A CA 1
ATOM 1438 C C . SER A 1 180 ? -6.755 -2.520 -4.970 1.00 96.50 180 SER A C 1
ATOM 1440 O O . SER A 1 180 ? -7.502 -2.894 -5.878 1.00 96.50 180 SER A O 1
ATOM 1442 N N . GLY A 1 181 ? -6.279 -3.386 -4.076 1.00 95.81 181 GLY A N 1
ATOM 1443 C CA . GLY A 1 181 ? -6.482 -4.830 -4.157 1.00 95.81 181 GLY A CA 1
ATOM 1444 C C . GLY A 1 181 ? -5.436 -5.544 -5.014 1.00 95.81 181 GLY A C 1
ATOM 1445 O O . GLY A 1 181 ? -5.554 -6.753 -5.231 1.00 95.81 181 GLY A O 1
ATOM 1446 N N . LEU A 1 182 ? -4.445 -4.818 -5.536 1.00 97.75 182 LEU A N 1
ATOM 1447 C CA . LEU A 1 182 ? -3.353 -5.387 -6.315 1.00 97.75 182 LEU A CA 1
ATOM 1448 C C . LEU A 1 182 ? -2.153 -5.715 -5.432 1.00 97.75 182 LEU A C 1
ATOM 1450 O O . LEU A 1 182 ? -1.847 -5.036 -4.455 1.00 97.75 182 LEU A O 1
ATOM 1454 N N . LYS A 1 183 ? -1.461 -6.787 -5.811 1.00 97.25 183 LYS A N 1
ATOM 1455 C CA . LYS A 1 183 ? -0.214 -7.218 -5.188 1.00 97.25 183 LYS A CA 1
ATOM 1456 C C . LYS A 1 183 ? 0.952 -6.773 -6.048 1.00 97.25 183 LYS A C 1
ATOM 1458 O O . LYS A 1 183 ? 0.912 -6.925 -7.269 1.00 97.25 183 LYS A O 1
ATOM 1463 N N . PHE A 1 184 ? 2.012 -6.320 -5.403 1.00 97.50 184 PHE A N 1
ATOM 1464 C CA . PHE A 1 184 ? 3.234 -5.900 -6.065 1.00 97.50 184 PHE A CA 1
ATOM 1465 C C . PHE A 1 184 ? 4.453 -6.589 -5.466 1.00 97.50 184 PHE A C 1
ATOM 1467 O O . PHE A 1 184 ? 4.472 -7.022 -4.314 1.00 97.50 184 PHE A O 1
ATOM 1474 N N . TYR A 1 185 ? 5.499 -6.659 -6.269 1.00 97.25 185 TYR A N 1
ATOM 1475 C CA . TYR A 1 185 ? 6.861 -6.809 -5.813 1.00 97.25 185 TYR A CA 1
ATOM 1476 C C . TYR A 1 185 ? 7.523 -5.441 -5.840 1.00 97.25 185 TYR A C 1
ATOM 1478 O O . TYR A 1 185 ? 7.525 -4.769 -6.875 1.00 97.25 185 TYR A O 1
ATOM 1486 N N . LEU A 1 186 ? 8.106 -5.055 -4.711 1.00 97.62 186 LEU A N 1
ATOM 1487 C CA . LEU A 1 186 ? 9.053 -3.958 -4.670 1.00 97.62 186 LEU A CA 1
ATOM 1488 C C . LEU A 1 186 ? 10.406 -4.488 -5.148 1.00 97.62 186 LEU A C 1
ATOM 1490 O O . LEU A 1 186 ? 10.944 -5.453 -4.591 1.00 97.62 186 LEU A O 1
ATOM 1494 N N . VAL A 1 187 ? 10.938 -3.878 -6.201 1.00 97.69 187 VAL A N 1
ATOM 1495 C CA . VAL A 1 187 ? 12.197 -4.279 -6.830 1.00 97.69 187 VAL A CA 1
ATOM 1496 C C . VAL A 1 187 ? 13.174 -3.115 -6.776 1.00 97.69 187 VAL A C 1
ATOM 1498 O O . VAL A 1 187 ? 12.807 -1.976 -7.051 1.00 97.69 187 VAL A O 1
ATOM 1501 N N . TYR A 1 188 ? 14.423 -3.410 -6.426 1.00 98.00 188 TYR A N 1
ATOM 1502 C CA . TYR A 1 188 ? 15.521 -2.452 -6.407 1.00 98.00 188 TYR A CA 1
ATOM 1503 C C . TYR A 1 188 ? 16.474 -2.703 -7.570 1.00 98.00 188 TYR A C 1
ATOM 1505 O O . TYR A 1 188 ? 16.993 -3.805 -7.717 1.00 98.00 188 TYR A O 1
ATOM 1513 N N . ASN A 1 189 ? 16.749 -1.679 -8.368 1.00 97.94 189 ASN A N 1
ATOM 1514 C CA . ASN A 1 189 ? 17.780 -1.691 -9.393 1.00 97.94 189 ASN A CA 1
ATOM 1515 C C . ASN A 1 189 ? 19.090 -1.125 -8.820 1.00 97.94 189 ASN A C 1
ATOM 1517 O O . ASN A 1 189 ? 19.170 0.052 -8.467 1.00 97.94 189 ASN A O 1
ATOM 1521 N N . THR A 1 190 ? 20.131 -1.955 -8.766 1.00 97.75 190 THR A N 1
ATOM 1522 C CA . THR A 1 190 ? 21.436 -1.616 -8.181 1.00 97.75 190 THR A CA 1
ATOM 1523 C C . THR A 1 190 ? 22.294 -0.709 -9.060 1.00 97.75 190 THR A C 1
ATOM 1525 O O . THR A 1 190 ? 23.264 -0.140 -8.574 1.00 97.75 190 THR A O 1
ATOM 1528 N N . GLU A 1 191 ? 21.994 -0.612 -10.355 1.00 96.94 191 GLU A N 1
ATOM 1529 C CA . GLU A 1 191 ? 22.732 0.238 -11.296 1.00 96.94 191 GLU A CA 1
ATOM 1530 C C . GLU A 1 191 ? 22.324 1.709 -11.147 1.00 96.94 191 GLU A C 1
ATOM 1532 O O . GLU A 1 191 ? 23.179 2.592 -11.150 1.00 96.94 191 GLU A O 1
ATOM 1537 N N . PHE A 1 192 ? 21.027 1.959 -10.946 1.00 96.25 192 PHE A N 1
ATOM 1538 C CA . PHE A 1 192 ? 20.459 3.307 -10.845 1.00 96.25 192 PHE A CA 1
ATOM 1539 C C . PHE A 1 192 ? 20.059 3.715 -9.422 1.00 96.25 192 PHE A C 1
ATOM 1541 O O . PHE A 1 192 ? 19.591 4.832 -9.226 1.00 96.25 192 PHE A O 1
ATOM 1548 N N . ASN A 1 193 ? 20.247 2.833 -8.433 1.00 96.56 193 ASN A N 1
ATOM 1549 C CA . ASN A 1 193 ? 19.727 2.984 -7.071 1.00 96.56 193 ASN A CA 1
ATOM 1550 C C . ASN A 1 193 ? 18.224 3.299 -7.055 1.00 96.56 193 ASN A C 1
ATOM 1552 O O . ASN A 1 193 ? 17.770 4.208 -6.368 1.00 96.56 193 ASN A O 1
ATOM 1556 N N . HIS A 1 194 ? 17.452 2.570 -7.858 1.00 96.75 194 HIS A N 1
ATOM 1557 C CA . HIS A 1 194 ? 16.059 2.910 -8.139 1.00 96.75 194 HIS A CA 1
ATOM 1558 C C . HIS A 1 194 ? 15.110 1.833 -7.630 1.00 96.75 194 HIS A C 1
ATOM 1560 O O . HIS A 1 194 ? 15.333 0.652 -7.885 1.00 96.75 194 HIS A O 1
ATOM 1566 N N . LEU A 1 195 ? 14.050 2.231 -6.933 1.00 97.75 195 LEU A N 1
ATOM 1567 C CA . LEU A 1 195 ? 12.963 1.344 -6.526 1.00 97.75 195 LEU A CA 1
ATOM 1568 C C . LEU A 1 195 ? 11.825 1.459 -7.536 1.00 97.75 195 LEU A C 1
ATOM 1570 O O . LEU A 1 195 ? 11.593 2.531 -8.079 1.00 97.75 195 LEU A O 1
ATOM 1574 N N . PHE A 1 196 ? 11.135 0.361 -7.822 1.00 97.75 196 PHE A N 1
ATOM 1575 C CA . PHE A 1 196 ? 9.959 0.369 -8.689 1.00 97.75 196 PHE A CA 1
ATOM 1576 C C . PHE A 1 196 ? 9.059 -0.836 -8.411 1.00 97.75 196 PHE A C 1
ATOM 1578 O O . PHE A 1 196 ? 9.446 -1.798 -7.739 1.00 97.75 196 PHE A O 1
ATOM 1585 N N . TRP A 1 197 ? 7.843 -0.770 -8.94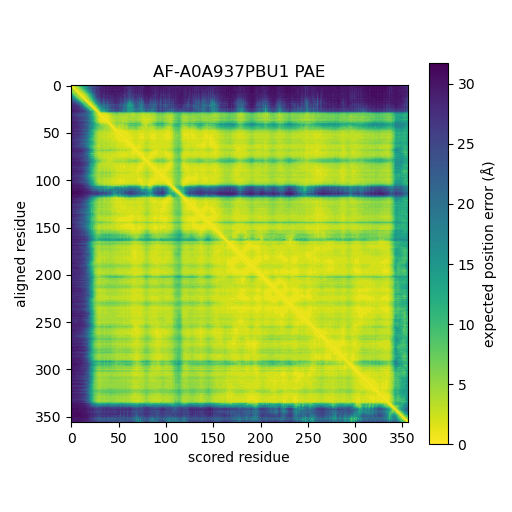7 1.00 98.19 197 TRP A N 1
ATOM 1586 C CA . TRP A 1 197 ? 6.771 -1.711 -8.652 1.00 98.19 197 TRP A CA 1
ATOM 1587 C C . TRP A 1 197 ? 6.513 -2.648 -9.826 1.00 98.19 197 TRP A C 1
ATOM 1589 O O . TRP A 1 197 ? 6.226 -2.217 -10.947 1.00 98.19 197 TRP A O 1
ATOM 1599 N N . VAL A 1 198 ? 6.568 -3.948 -9.559 1.00 98.19 198 VAL A N 1
ATOM 1600 C CA . VAL A 1 198 ? 6.208 -4.994 -10.520 1.00 98.19 198 VAL A CA 1
ATOM 1601 C C . VAL A 1 198 ? 4.937 -5.673 -10.043 1.00 98.19 198 VAL A C 1
ATOM 1603 O O . VAL A 1 198 ? 4.849 -6.058 -8.882 1.00 98.19 198 VAL A O 1
ATOM 1606 N N . LEU A 1 199 ? 3.941 -5.817 -10.913 1.00 98.06 199 LEU A N 1
ATOM 1607 C CA . LEU A 1 199 ? 2.711 -6.528 -10.576 1.00 98.06 199 LEU A CA 1
ATOM 1608 C C . LEU A 1 199 ? 3.034 -7.987 -10.231 1.00 98.06 199 LEU A C 1
ATOM 1610 O O . LEU A 1 199 ? 3.734 -8.665 -10.981 1.00 98.06 199 LEU A O 1
ATOM 1614 N N . ASN A 1 200 ? 2.508 -8.470 -9.110 1.00 96.88 200 ASN A N 1
ATOM 1615 C CA . ASN A 1 200 ? 2.603 -9.874 -8.742 1.00 96.88 200 ASN A CA 1
ATOM 1616 C C . ASN A 1 200 ? 1.487 -10.659 -9.444 1.00 96.88 200 ASN A C 1
ATOM 1618 O O . ASN A 1 200 ? 0.306 -10.460 -9.157 1.00 96.88 200 ASN A O 1
ATOM 1622 N N . GLU A 1 201 ? 1.886 -11.555 -10.345 1.00 95.19 201 GLU A N 1
ATOM 1623 C CA . GLU A 1 201 ? 0.988 -12.378 -11.165 1.00 95.19 201 GLU A CA 1
ATOM 1624 C C . GLU A 1 201 ? 1.048 -13.876 -10.814 1.00 95.19 201 GLU A C 1
ATOM 1626 O O . GLU A 1 201 ? 0.562 -14.703 -11.577 1.00 95.19 201 GLU A O 1
ATOM 1631 N N . GLU A 1 202 ? 1.612 -14.245 -9.656 1.00 92.38 202 GLU A N 1
ATOM 1632 C CA . GLU A 1 202 ? 1.687 -15.649 -9.196 1.00 92.38 202 GLU A CA 1
ATOM 1633 C C . GLU A 1 202 ? 0.306 -16.256 -8.906 1.00 92.38 202 GLU A C 1
ATOM 1635 O O . GLU A 1 202 ? 0.135 -17.469 -8.824 1.00 92.38 202 GLU A O 1
ATOM 1640 N N . ASN A 1 203 ? -0.686 -15.397 -8.677 1.00 89.56 203 ASN A N 1
ATOM 1641 C CA . ASN A 1 203 ? -2.076 -15.767 -8.458 1.00 89.56 203 ASN A CA 1
ATOM 1642 C C . ASN A 1 203 ? -2.974 -14.876 -9.318 1.00 89.56 203 ASN A C 1
ATOM 1644 O O . ASN A 1 203 ? -2.524 -13.862 -9.855 1.00 89.56 203 ASN A O 1
ATOM 1648 N N . ASP A 1 204 ? -4.261 -15.218 -9.372 1.00 91.56 204 ASP A N 1
ATOM 1649 C CA . ASP A 1 204 ? -5.270 -14.417 -10.059 1.00 91.56 204 ASP A CA 1
ATOM 1650 C C . ASP A 1 204 ? -5.191 -12.939 -9.650 1.00 91.56 204 ASP A C 1
ATOM 1652 O O . ASP A 1 204 ? -5.319 -12.575 -8.476 1.00 91.56 204 ASP A O 1
ATOM 1656 N N . VAL A 1 205 ? -4.990 -12.083 -10.650 1.00 95.94 205 VAL A N 1
ATOM 1657 C CA . VAL A 1 205 ? -4.974 -10.632 -10.486 1.00 95.94 205 VAL A CA 1
ATOM 1658 C C . VAL A 1 205 ? -6.416 -10.123 -10.594 1.00 95.94 205 VAL A C 1
ATOM 1660 O O . VAL A 1 205 ? -7.040 -10.318 -11.641 1.00 95.94 205 VAL A O 1
ATOM 1663 N N . PRO A 1 206 ? -6.967 -9.433 -9.575 1.00 95.44 206 PRO A N 1
ATOM 1664 C CA . PRO A 1 206 ? -8.330 -8.897 -9.604 1.00 95.44 206 PRO A CA 1
ATOM 1665 C C . PRO A 1 206 ? -8.415 -7.598 -10.432 1.00 95.44 206 PRO A C 1
ATOM 1667 O O . PRO A 1 206 ? -8.853 -6.541 -9.961 1.00 95.44 206 PRO A O 1
ATOM 1670 N N . GLU A 1 207 ? -7.968 -7.669 -11.685 1.00 97.50 207 GLU A N 1
ATOM 1671 C CA . GLU A 1 207 ? -7.979 -6.577 -12.653 1.00 97.50 207 GLU A CA 1
ATOM 1672 C C . GLU A 1 207 ? -8.213 -7.107 -14.068 1.00 97.50 207 GLU A C 1
ATOM 1674 O O . GLU A 1 207 ? -7.732 -8.165 -14.467 1.00 97.50 207 GLU A O 1
ATOM 1679 N N . ASN A 1 208 ? -8.942 -6.322 -14.857 1.00 97.75 208 ASN A N 1
ATOM 1680 C CA . ASN A 1 208 ? -9.091 -6.547 -16.281 1.00 97.75 208 ASN A CA 1
ATOM 1681 C C . ASN A 1 208 ? -8.291 -5.493 -17.036 1.00 97.75 208 ASN A C 1
ATOM 1683 O O . ASN A 1 208 ? -8.522 -4.299 -16.870 1.00 97.75 208 ASN A O 1
ATOM 1687 N N . PHE A 1 209 ? -7.422 -5.920 -17.945 1.00 98.19 209 PHE A N 1
ATOM 1688 C CA . PHE A 1 209 ? -6.583 -4.989 -18.692 1.00 98.19 209 PHE A CA 1
ATOM 1689 C C . PHE A 1 209 ? -7.220 -4.566 -20.020 1.00 98.19 209 PHE A C 1
ATOM 1691 O O . PHE A 1 209 ? -7.693 -5.381 -20.816 1.00 98.19 209 PHE A O 1
ATOM 1698 N N . LEU A 1 210 ? -7.211 -3.262 -20.284 1.00 97.88 210 LEU A N 1
ATOM 1699 C CA . LEU A 1 210 ? -7.298 -2.703 -21.624 1.00 97.88 210 LEU A CA 1
ATOM 1700 C C . LEU A 1 210 ? -5.910 -2.777 -22.266 1.00 97.88 210 LEU A C 1
ATOM 1702 O O . LEU A 1 210 ? -4.963 -2.157 -21.786 1.00 97.88 210 LEU A O 1
ATOM 1706 N N . ILE A 1 211 ? -5.806 -3.484 -23.388 1.00 97.94 211 ILE A N 1
ATOM 1707 C CA . ILE A 1 211 ? -4.601 -3.468 -24.220 1.00 97.94 211 ILE A CA 1
ATOM 1708 C C . ILE A 1 211 ? -4.605 -2.156 -25.007 1.00 97.94 211 ILE A C 1
ATOM 1710 O O . ILE A 1 211 ? -5.334 -2.026 -25.991 1.00 97.94 211 ILE A O 1
ATOM 1714 N N . TYR A 1 212 ? -3.837 -1.164 -24.554 1.00 97.00 212 TYR A N 1
ATOM 1715 C CA . TYR A 1 212 ? -3.772 0.134 -25.228 1.00 97.00 212 TYR A CA 1
ATOM 1716 C C . TYR A 1 212 ? -2.872 0.066 -26.465 1.00 97.00 212 TYR A C 1
ATOM 1718 O O . TYR A 1 212 ? -3.211 0.590 -27.525 1.00 97.00 212 TYR A O 1
ATOM 1726 N N . ASN A 1 213 ? -1.747 -0.639 -26.345 1.00 96.06 213 ASN A N 1
ATOM 1727 C CA . ASN A 1 213 ? -0.935 -1.137 -27.452 1.00 96.06 213 ASN A CA 1
ATOM 1728 C C . ASN A 1 213 ? -0.113 -2.350 -26.965 1.00 96.06 213 ASN A C 1
ATOM 1730 O O . ASN A 1 213 ? -0.346 -2.854 -25.870 1.00 96.06 213 ASN A O 1
ATOM 1734 N N . LYS A 1 214 ? 0.850 -2.828 -27.763 1.00 96.06 214 LYS A N 1
ATOM 1735 C CA . LYS A 1 214 ? 1.679 -3.994 -27.402 1.00 96.06 214 LYS A CA 1
ATOM 1736 C C . LYS A 1 214 ? 2.521 -3.810 -26.125 1.00 96.06 214 LYS A C 1
ATOM 1738 O O . LYS A 1 214 ? 2.815 -4.796 -25.459 1.00 96.06 214 LYS A O 1
ATOM 1743 N N . ASP A 1 215 ? 2.910 -2.571 -25.822 1.00 97.31 215 ASP A N 1
ATOM 1744 C CA . ASP A 1 215 ? 3.806 -2.209 -24.722 1.00 97.31 215 ASP A CA 1
ATOM 1745 C C . ASP A 1 215 ? 3.034 -1.692 -23.494 1.00 97.31 215 ASP A C 1
ATOM 1747 O O . ASP A 1 215 ? 3.595 -1.655 -22.406 1.00 97.31 215 ASP A O 1
ATOM 1751 N N . ILE A 1 216 ? 1.778 -1.254 -23.650 1.00 98.50 216 ILE A N 1
ATOM 1752 C CA . ILE A 1 216 ? 1.010 -0.564 -22.603 1.00 98.50 216 ILE A CA 1
ATOM 1753 C C . ILE A 1 216 ? -0.308 -1.290 -22.336 1.00 98.50 216 ILE A C 1
ATOM 1755 O O . ILE A 1 216 ? -1.184 -1.370 -23.206 1.00 98.50 216 ILE A O 1
ATOM 1759 N N . LEU A 1 217 ? -0.466 -1.730 -21.092 1.00 98.69 217 LEU A N 1
ATOM 1760 C CA . LEU A 1 217 ? -1.706 -2.256 -20.529 1.00 98.69 217 LEU A CA 1
ATOM 1761 C C . LEU A 1 217 ? -2.249 -1.257 -19.510 1.00 98.69 217 LEU A C 1
ATOM 1763 O O . LEU A 1 217 ? -1.478 -0.660 -18.769 1.00 98.69 217 LEU A O 1
ATOM 1767 N N . ILE A 1 218 ? -3.564 -1.070 -19.466 1.00 98.75 218 ILE A N 1
ATOM 1768 C CA . ILE A 1 218 ? -4.208 -0.164 -18.506 1.00 98.75 218 ILE A CA 1
ATOM 1769 C C . ILE A 1 218 ? -5.274 -0.944 -17.745 1.00 98.75 218 ILE A C 1
ATOM 1771 O O . ILE A 1 218 ? -6.145 -1.549 -18.373 1.00 98.75 218 ILE A O 1
ATOM 1775 N N . GLY A 1 219 ? -5.212 -0.942 -16.416 1.00 98.56 219 GLY A N 1
ATOM 1776 C CA . GLY A 1 219 ? -6.249 -1.527 -15.570 1.00 98.56 219 GLY A CA 1
ATOM 1777 C C . GLY A 1 219 ? -7.590 -0.832 -15.797 1.00 98.56 219 GLY A C 1
ATOM 1778 O O . GLY A 1 219 ? -7.659 0.394 -15.855 1.00 98.56 219 GLY A O 1
ATOM 1779 N N . LYS A 1 220 ? -8.672 -1.592 -15.978 1.00 98.00 220 LYS A N 1
ATOM 1780 C CA . LYS A 1 220 ? -10.005 -1.015 -16.204 1.00 98.00 220 LYS A CA 1
ATOM 1781 C C . LYS A 1 220 ? -10.612 -0.453 -14.925 1.00 98.00 220 LYS A C 1
ATOM 1783 O O . LYS A 1 220 ? -11.418 0.467 -15.025 1.00 98.00 220 LYS A O 1
ATOM 1788 N N . ARG A 1 221 ? -10.271 -1.023 -13.765 1.00 97.12 221 ARG A N 1
ATOM 1789 C CA . ARG A 1 221 ? -10.766 -0.571 -12.459 1.00 97.12 221 ARG A CA 1
ATOM 1790 C C . ARG A 1 221 ? -9.827 0.448 -11.822 1.00 97.12 221 ARG A C 1
ATOM 1792 O O . ARG A 1 221 ? -10.296 1.477 -11.358 1.00 97.12 221 ARG A O 1
ATOM 1799 N N . THR A 1 222 ? -8.532 0.149 -11.810 1.00 98.25 222 THR A N 1
ATOM 1800 C CA . THR A 1 222 ? -7.507 0.972 -11.141 1.00 98.25 222 THR A CA 1
ATOM 1801 C C . THR A 1 222 ? -7.014 2.141 -11.989 1.00 98.25 222 THR A C 1
ATOM 1803 O O . THR A 1 222 ? -6.479 3.111 -11.467 1.00 98.25 222 THR A O 1
ATOM 1806 N N . GLU A 1 223 ? -7.144 2.045 -13.316 1.00 98.25 223 GLU A N 1
ATOM 1807 C CA . GLU A 1 223 ? -6.475 2.940 -14.267 1.00 98.25 223 GLU A CA 1
ATOM 1808 C C . GLU A 1 223 ? -4.950 3.021 -14.070 1.00 98.25 223 GLU A C 1
ATOM 1810 O O . GLU A 1 223 ? -4.291 3.936 -14.564 1.00 98.25 223 GLU A O 1
ATOM 1815 N N . PHE A 1 224 ? -4.349 2.021 -13.425 1.00 98.69 224 PHE A N 1
ATOM 1816 C CA . PHE A 1 224 ? -2.905 1.848 -13.419 1.00 98.69 224 PHE A CA 1
ATOM 1817 C C . PHE A 1 224 ? -2.423 1.447 -14.813 1.00 98.69 224 PHE A C 1
ATOM 1819 O O . PHE A 1 224 ? -2.987 0.560 -15.460 1.00 98.69 224 PHE A O 1
ATOM 1826 N N . ALA A 1 225 ? -1.379 2.118 -15.288 1.00 98.69 225 ALA A N 1
ATOM 1827 C CA . ALA A 1 225 ? -0.720 1.834 -16.548 1.00 98.69 225 ALA A CA 1
ATOM 1828 C C . ALA A 1 225 ? 0.536 0.997 -16.300 1.00 98.69 225 ALA A C 1
ATOM 1830 O O . ALA A 1 225 ? 1.440 1.388 -15.557 1.00 98.69 225 ALA A O 1
ATOM 1831 N N . PHE A 1 226 ? 0.596 -0.145 -16.975 1.00 98.75 226 PHE A N 1
ATOM 1832 C CA . PHE A 1 226 ? 1.676 -1.110 -16.880 1.00 98.75 226 PHE A CA 1
ATOM 1833 C C . PHE A 1 226 ? 2.434 -1.210 -18.195 1.00 98.75 226 PHE A C 1
ATOM 1835 O O . PHE A 1 226 ? 1.834 -1.325 -19.271 1.00 98.75 226 PHE A O 1
ATOM 1842 N N . PHE A 1 227 ? 3.758 -1.200 -18.101 1.00 98.56 227 PHE A N 1
ATOM 1843 C CA . PHE A 1 227 ? 4.629 -1.592 -19.187 1.00 98.56 227 PHE A CA 1
ATOM 1844 C C . PHE A 1 227 ? 4.612 -3.111 -19.270 1.00 98.56 227 PHE A C 1
ATOM 1846 O O . PHE A 1 227 ? 4.956 -3.802 -18.311 1.00 98.56 227 PHE A O 1
ATOM 1853 N N . ASN A 1 228 ? 4.169 -3.614 -20.415 1.00 98.00 228 ASN A N 1
ATOM 1854 C CA . ASN A 1 228 ? 4.133 -5.030 -20.723 1.00 98.00 228 ASN A CA 1
ATOM 1855 C C . ASN A 1 228 ? 5.516 -5.481 -21.197 1.00 98.00 228 ASN A C 1
ATOM 1857 O O . ASN A 1 228 ? 5.814 -5.477 -22.394 1.00 98.00 228 ASN A O 1
ATOM 1861 N N . ASP A 1 229 ? 6.364 -5.842 -20.243 1.00 97.06 229 ASP A N 1
ATOM 1862 C CA . ASP A 1 229 ? 7.715 -6.315 -20.496 1.00 97.06 229 ASP A CA 1
ATOM 1863 C C . ASP A 1 229 ? 7.676 -7.793 -20.897 1.00 97.06 229 ASP A C 1
ATOM 1865 O O . ASP A 1 229 ? 7.777 -8.710 -20.079 1.00 97.06 229 ASP A O 1
ATOM 1869 N N . THR A 1 230 ? 7.509 -8.033 -22.196 1.00 95.06 230 THR A N 1
ATOM 1870 C CA . THR A 1 230 ? 7.434 -9.393 -22.741 1.00 95.06 230 THR A CA 1
ATOM 1871 C C . THR A 1 230 ? 8.777 -10.121 -22.736 1.00 95.06 230 THR A C 1
ATOM 1873 O O . THR A 1 230 ? 8.795 -11.321 -22.988 1.00 95.06 230 THR A O 1
ATOM 1876 N N . ILE A 1 231 ? 9.894 -9.418 -22.512 1.00 94.06 231 ILE A N 1
ATOM 1877 C CA . ILE A 1 231 ? 11.235 -10.022 -22.465 1.00 94.06 231 ILE A CA 1
ATOM 1878 C C . ILE A 1 231 ? 11.445 -10.688 -21.105 1.00 94.06 231 ILE A C 1
ATOM 1880 O O . ILE A 1 231 ? 11.938 -11.811 -21.038 1.00 94.06 231 ILE A O 1
ATOM 1884 N N . TYR A 1 232 ? 11.033 -10.007 -20.035 1.00 94.81 232 TYR A N 1
ATOM 1885 C CA . TYR A 1 232 ? 11.178 -10.483 -18.659 1.00 94.81 232 TYR A CA 1
ATOM 1886 C C . TYR A 1 232 ? 9.885 -11.063 -18.064 1.00 94.81 232 TYR A C 1
ATOM 1888 O O . TYR A 1 232 ? 9.857 -11.407 -16.885 1.00 94.81 232 TYR A O 1
ATOM 1896 N N . HIS A 1 233 ? 8.845 -11.215 -18.893 1.00 94.94 233 HIS A N 1
ATOM 1897 C CA . HIS A 1 233 ? 7.541 -11.787 -18.538 1.00 94.94 233 HIS A CA 1
ATOM 1898 C C . HIS A 1 233 ? 6.892 -11.097 -17.333 1.00 94.94 233 HIS A C 1
ATOM 1900 O O . HIS A 1 233 ? 6.497 -11.742 -16.369 1.00 94.94 233 HIS A O 1
ATOM 1906 N N . ARG A 1 234 ? 6.795 -9.764 -17.384 1.00 96.88 234 ARG A N 1
ATOM 1907 C CA . ARG A 1 234 ? 6.314 -8.969 -16.248 1.00 96.88 234 ARG A CA 1
ATOM 1908 C C . ARG A 1 234 ? 5.545 -7.724 -16.653 1.00 96.88 234 ARG A C 1
ATOM 1910 O O . ARG A 1 234 ? 5.679 -7.217 -17.768 1.00 96.88 234 ARG A O 1
ATOM 1917 N N . LYS A 1 235 ? 4.773 -7.197 -15.706 1.00 98.12 235 LYS A N 1
ATOM 1918 C CA . LYS A 1 235 ? 4.064 -5.921 -15.825 1.00 98.12 235 LYS A CA 1
ATOM 1919 C C . LYS A 1 235 ? 4.639 -4.929 -14.824 1.00 98.12 235 LYS A C 1
ATOM 1921 O O . LYS A 1 235 ? 4.465 -5.091 -13.621 1.00 98.12 235 LYS A O 1
ATOM 1926 N N . VAL A 1 236 ? 5.329 -3.907 -15.320 1.00 98.56 236 VAL A N 1
ATOM 1927 C CA . VAL A 1 236 ? 5.938 -2.864 -14.480 1.00 98.56 236 VAL A CA 1
ATOM 1928 C C . VAL A 1 236 ? 4.981 -1.684 -14.390 1.00 98.56 236 VAL A C 1
ATOM 1930 O O . VAL A 1 236 ? 4.601 -1.138 -15.427 1.00 98.56 236 VAL A O 1
ATOM 1933 N N . LEU A 1 237 ? 4.569 -1.294 -13.184 1.00 98.69 237 LEU A N 1
ATOM 1934 C CA . LEU A 1 237 ? 3.754 -0.094 -12.996 1.00 98.69 237 LEU A CA 1
ATOM 1935 C C . LEU A 1 237 ? 4.590 1.118 -13.404 1.00 98.69 237 LEU A C 1
ATOM 1937 O O . LEU A 1 237 ? 5.686 1.317 -12.890 1.00 98.69 237 LEU A O 1
ATOM 1941 N N . PHE A 1 238 ? 4.075 1.923 -14.328 1.00 98.31 238 PHE A N 1
ATOM 1942 C CA . PHE A 1 238 ? 4.761 3.145 -14.744 1.00 98.31 238 PHE A CA 1
ATOM 1943 C C . PHE A 1 238 ? 3.852 4.359 -14.827 1.00 98.31 238 PHE A C 1
ATOM 1945 O O . PHE A 1 238 ? 4.363 5.453 -15.034 1.00 98.31 238 PHE A O 1
ATOM 1952 N N . GLY A 1 239 ? 2.536 4.206 -14.666 1.00 98.00 239 GLY A N 1
ATOM 1953 C CA . GLY A 1 239 ? 1.623 5.340 -14.653 1.00 98.00 239 GLY A CA 1
ATOM 1954 C C . GLY A 1 239 ? 0.437 5.138 -13.723 1.00 98.00 239 GLY A C 1
ATOM 1955 O O . GLY A 1 239 ? -0.163 4.066 -13.704 1.00 98.00 239 GLY A O 1
ATOM 1956 N N . VAL A 1 240 ? 0.060 6.197 -13.014 1.00 97.88 240 VAL A N 1
ATOM 1957 C CA . VAL A 1 240 ? -1.154 6.268 -12.197 1.00 97.88 240 VAL A CA 1
ATOM 1958 C C . VAL A 1 240 ? -1.998 7.456 -12.650 1.00 97.88 240 VAL A C 1
ATOM 1960 O O . VAL A 1 240 ? -1.481 8.506 -13.038 1.00 97.88 240 VAL A O 1
ATOM 1963 N N . LYS A 1 241 ? -3.316 7.263 -12.675 1.00 97.12 241 LYS A N 1
ATOM 1964 C CA . LYS A 1 241 ? -4.269 8.243 -13.192 1.00 97.12 241 LYS A CA 1
ATOM 1965 C C . LYS A 1 241 ? -4.351 9.454 -12.263 1.00 97.12 241 LYS A C 1
ATOM 1967 O O . LYS A 1 241 ? -4.646 9.304 -11.079 1.00 97.12 241 LYS A O 1
ATOM 1972 N N . LYS A 1 242 ? -4.148 10.652 -12.816 1.00 94.88 242 LYS A N 1
ATOM 1973 C CA . LYS A 1 242 ? -4.144 11.912 -12.060 1.00 94.88 242 LYS A CA 1
ATOM 1974 C C . LYS A 1 242 ? -5.399 12.112 -11.216 1.00 94.88 242 LYS A C 1
ATOM 1976 O O . LYS A 1 242 ? -5.294 12.519 -10.072 1.00 94.88 242 LYS A O 1
ATOM 1981 N N . GLU A 1 243 ? -6.568 11.798 -11.751 1.00 93.50 243 GLU A N 1
ATOM 1982 C CA . GLU A 1 243 ? -7.842 11.981 -11.063 1.00 93.50 243 GLU A CA 1
ATOM 1983 C C . GLU A 1 243 ? -7.941 11.128 -9.794 1.00 93.50 243 GLU A C 1
ATOM 1985 O O . GLU A 1 243 ? -8.520 11.582 -8.815 1.00 93.50 243 GLU A O 1
ATOM 1990 N N . ASN A 1 244 ? -7.347 9.932 -9.774 1.00 94.00 244 ASN A N 1
ATOM 1991 C CA . ASN A 1 244 ? -7.315 9.110 -8.565 1.00 94.00 244 ASN A CA 1
ATOM 1992 C C . ASN A 1 244 ? -6.362 9.692 -7.519 1.00 94.00 244 ASN A C 1
ATOM 1994 O O . ASN A 1 244 ? -6.721 9.754 -6.346 1.00 94.00 244 ASN A O 1
ATOM 1998 N N . VAL A 1 245 ? -5.203 10.195 -7.961 1.00 91.75 245 VAL A N 1
ATOM 1999 C CA . VAL A 1 245 ? -4.242 10.894 -7.095 1.00 91.75 245 VAL A CA 1
ATOM 2000 C C . VAL A 1 245 ? -4.847 12.162 -6.497 1.00 91.75 245 VAL A C 1
ATOM 2002 O O . VAL A 1 245 ? -4.745 12.386 -5.297 1.00 91.75 245 VAL A O 1
ATOM 2005 N N . ASP A 1 246 ? -5.511 12.977 -7.315 1.00 88.38 246 ASP A N 1
ATOM 2006 C CA . ASP A 1 246 ? -6.139 14.226 -6.879 1.00 88.38 246 ASP A CA 1
ATOM 2007 C C . ASP A 1 246 ? -7.293 13.968 -5.892 1.00 88.38 246 ASP A C 1
ATOM 2009 O O . ASP A 1 246 ? -7.540 14.787 -5.006 1.00 88.38 246 ASP A O 1
ATOM 2013 N N . LEU A 1 247 ? -7.992 12.835 -6.036 1.00 87.00 247 LEU A N 1
ATOM 2014 C CA . LEU A 1 247 ? -9.060 12.403 -5.132 1.00 87.00 247 LEU A CA 1
ATOM 2015 C C . LEU A 1 247 ? -8.555 11.674 -3.881 1.00 87.00 247 LEU A C 1
ATOM 2017 O O . LEU A 1 247 ? -9.359 11.479 -2.969 1.00 87.00 247 LEU A O 1
ATOM 2021 N N . ASN A 1 248 ? -7.279 11.268 -3.838 1.00 85.69 248 ASN A N 1
ATOM 2022 C CA . ASN A 1 248 ? -6.705 10.457 -2.760 1.00 85.69 248 ASN A CA 1
ATOM 2023 C C . ASN A 1 248 ? -7.588 9.230 -2.444 1.00 85.69 248 ASN A C 1
ATOM 2025 O O . ASN A 1 248 ? -8.058 9.042 -1.318 1.00 85.69 248 ASN A O 1
ATOM 2029 N N . ASN A 1 249 ? -7.943 8.481 -3.493 1.00 89.94 249 ASN A N 1
ATOM 2030 C CA . ASN A 1 249 ? -8.768 7.276 -3.390 1.00 89.94 249 ASN A CA 1
ATOM 2031 C C . ASN A 1 249 ? -7.895 6.010 -3.429 1.00 89.94 249 ASN A C 1
ATOM 2033 O O . ASN A 1 249 ? -6.699 6.101 -3.645 1.00 89.94 249 ASN A O 1
ATOM 2037 N N . TRP A 1 250 ? -8.501 4.823 -3.317 1.00 93.38 250 TRP A N 1
ATOM 2038 C CA . TRP A 1 250 ? -7.800 3.524 -3.317 1.00 93.38 250 TRP A CA 1
ATOM 2039 C C . TRP A 1 250 ? -6.949 3.205 -4.564 1.00 93.38 250 TRP A C 1
ATOM 2041 O O . TRP A 1 250 ? -6.409 2.109 -4.664 1.00 93.38 250 TRP A O 1
ATOM 2051 N N . TYR A 1 251 ? -6.913 4.084 -5.567 1.00 96.69 251 TYR A N 1
ATOM 2052 C CA . TYR A 1 251 ? -6.235 3.907 -6.851 1.00 96.69 251 TYR A CA 1
ATOM 2053 C C . TYR A 1 251 ? -5.238 5.043 -7.138 1.00 96.69 251 TYR A C 1
ATOM 2055 O O . TYR A 1 251 ? -4.974 5.352 -8.304 1.00 96.69 251 TYR A O 1
ATOM 2063 N N . ASP A 1 252 ? -4.720 5.704 -6.107 1.00 94.06 252 ASP A N 1
ATOM 2064 C CA . ASP A 1 252 ? -3.696 6.753 -6.190 1.00 94.06 252 ASP A CA 1
ATOM 2065 C C . ASP A 1 252 ? -2.248 6.216 -6.194 1.00 94.06 252 ASP A C 1
ATOM 2067 O O . ASP A 1 252 ? -1.301 6.952 -6.502 1.00 94.06 252 ASP A O 1
ATOM 2071 N N . GLY A 1 253 ? -2.101 4.908 -5.993 1.00 95.06 253 GLY A N 1
ATOM 2072 C CA . GLY A 1 253 ? -0.893 4.134 -6.250 1.00 95.06 253 GLY A CA 1
ATOM 2073 C C . GLY A 1 253 ? -0.201 3.650 -4.974 1.00 95.06 253 GLY A C 1
ATOM 2074 O O . GLY A 1 253 ? -0.403 4.217 -3.913 1.00 95.06 253 GLY A O 1
ATOM 2075 N N . PRO A 1 254 ? 0.694 2.654 -5.083 1.00 95.88 254 PRO A N 1
ATOM 2076 C CA . PRO A 1 254 ? 1.246 1.930 -3.933 1.00 95.88 254 PRO A CA 1
ATOM 2077 C C . PRO A 1 254 ? 2.381 2.655 -3.203 1.00 95.88 254 PRO A C 1
ATOM 2079 O O . PRO A 1 254 ? 3.226 2.005 -2.593 1.00 95.88 254 PRO A O 1
ATOM 2082 N N . PHE A 1 255 ? 2.486 3.981 -3.320 1.00 92.06 255 PHE A N 1
ATOM 2083 C CA . PHE A 1 255 ? 3.713 4.718 -2.994 1.00 92.06 255 PHE A CA 1
ATOM 2084 C C . PHE A 1 255 ? 4.160 4.584 -1.534 1.00 92.06 255 PHE A C 1
ATOM 2086 O O . PHE A 1 255 ? 5.361 4.671 -1.274 1.00 92.06 255 PHE A O 1
ATOM 2093 N N . ASP A 1 256 ? 3.244 4.370 -0.598 1.00 88.44 256 ASP A N 1
ATOM 2094 C CA . ASP A 1 256 ? 3.522 4.139 0.818 1.00 88.44 256 ASP A CA 1
ATOM 2095 C C . ASP A 1 256 ? 3.307 2.677 1.244 1.00 88.44 256 ASP A C 1
ATOM 2097 O O . ASP A 1 256 ? 3.767 2.279 2.306 1.00 88.44 256 ASP A O 1
ATOM 2101 N N . GLN A 1 257 ? 2.781 1.810 0.376 1.00 91.81 257 GLN A N 1
ATOM 2102 C CA . GLN A 1 257 ? 2.449 0.421 0.702 1.00 91.81 257 GLN A CA 1
ATOM 2103 C C . GLN A 1 257 ? 3.674 -0.503 0.779 1.00 91.81 257 GLN A C 1
ATOM 2105 O O . GLN A 1 257 ? 3.917 -1.362 -0.071 1.00 91.81 257 GLN A O 1
ATOM 2110 N N . LEU A 1 258 ? 4.484 -0.336 1.821 1.00 94.62 258 LEU A N 1
ATOM 2111 C CA . LEU A 1 258 ? 5.759 -1.031 2.022 1.00 94.62 258 LEU A CA 1
ATOM 2112 C C . LEU A 1 258 ? 5.590 -2.383 2.762 1.00 94.62 258 LEU A C 1
ATOM 2114 O O . LEU A 1 258 ? 4.575 -2.618 3.426 1.00 94.62 258 LEU A O 1
ATOM 2118 N N . PRO A 1 259 ? 6.569 -3.313 2.659 1.00 95.31 259 PRO A N 1
ATOM 2119 C CA . PRO A 1 259 ? 6.504 -4.668 3.234 1.00 95.31 259 PRO A CA 1
ATOM 2120 C C . PRO A 1 259 ? 6.679 -4.721 4.772 1.00 95.31 259 PRO A C 1
ATOM 2122 O O . PRO A 1 259 ? 7.461 -5.521 5.289 1.00 95.31 259 PRO A O 1
ATOM 2125 N N . ASP A 1 260 ? 5.951 -3.906 5.535 1.00 95.69 260 ASP A N 1
ATOM 2126 C CA . ASP A 1 260 ? 6.195 -3.661 6.970 1.00 95.69 260 ASP A CA 1
ATOM 2127 C C . ASP A 1 260 ? 6.123 -4.906 7.839 1.00 95.69 260 ASP A C 1
ATOM 2129 O O . ASP A 1 260 ? 6.932 -5.106 8.751 1.00 95.69 260 ASP A O 1
ATOM 2133 N N . ASN A 1 261 ? 5.184 -5.796 7.526 1.00 95.56 261 ASN A N 1
ATOM 2134 C CA . ASN A 1 261 ? 5.076 -7.070 8.223 1.00 95.56 261 ASN A CA 1
ATOM 2135 C C . ASN A 1 261 ? 6.338 -7.922 8.078 1.00 95.56 261 ASN A C 1
ATOM 2137 O O . ASN A 1 261 ? 6.729 -8.586 9.036 1.00 95.56 261 ASN A O 1
ATOM 2141 N N . PHE A 1 262 ? 7.001 -7.852 6.926 1.00 96.06 262 PHE A N 1
ATOM 2142 C CA . PHE A 1 262 ? 8.211 -8.613 6.631 1.00 96.06 262 PHE A CA 1
ATOM 2143 C C . PHE A 1 262 ? 9.483 -7.928 7.141 1.00 96.06 262 PHE A C 1
ATOM 2145 O O . PHE A 1 262 ? 10.468 -8.606 7.438 1.00 96.06 262 PHE A O 1
ATOM 2152 N N . ILE A 1 263 ? 9.459 -6.604 7.321 1.00 96.12 263 ILE A N 1
ATOM 2153 C CA . ILE A 1 263 ? 10.492 -5.885 8.082 1.00 96.12 263 ILE A CA 1
ATOM 2154 C C . ILE A 1 263 ? 10.443 -6.348 9.542 1.00 96.12 263 ILE A C 1
ATOM 2156 O O . ILE A 1 263 ? 11.458 -6.752 10.110 1.00 96.12 263 ILE A O 1
ATOM 2160 N N . LYS A 1 264 ? 9.241 -6.400 10.135 1.00 95.50 264 LYS A N 1
ATOM 2161 C CA . LYS A 1 264 ? 9.041 -6.829 11.527 1.00 95.50 264 LYS A CA 1
ATOM 2162 C C . LYS A 1 264 ? 9.462 -8.272 11.800 1.00 95.50 264 LYS A C 1
ATOM 2164 O O . LYS A 1 264 ? 9.968 -8.551 12.886 1.00 95.50 264 LYS A O 1
ATOM 2169 N N . THR A 1 265 ? 9.265 -9.187 10.851 1.00 93.94 265 THR A N 1
ATOM 2170 C CA . THR A 1 265 ? 9.729 -10.583 10.966 1.00 93.94 265 THR A CA 1
ATOM 2171 C C . THR A 1 265 ? 11.219 -10.753 10.640 1.00 93.94 265 THR A C 1
ATOM 2173 O O . THR A 1 265 ? 11.751 -11.852 10.795 1.00 93.94 265 THR A O 1
ATOM 2176 N N . GLY A 1 266 ? 11.911 -9.688 10.215 1.00 94.25 266 GLY A N 1
ATOM 2177 C CA . GLY A 1 266 ? 13.331 -9.709 9.852 1.00 94.25 266 GLY A CA 1
ATOM 2178 C C . GLY A 1 266 ? 13.621 -10.342 8.488 1.00 94.25 266 GLY A C 1
ATOM 2179 O O . GLY A 1 266 ? 14.765 -10.698 8.215 1.00 94.25 266 GLY A O 1
ATOM 2180 N N . GLN A 1 267 ? 12.602 -10.512 7.643 1.00 94.31 267 GLN A N 1
ATOM 2181 C CA . GLN A 1 267 ? 12.742 -11.055 6.289 1.00 94.31 267 GLN A CA 1
ATOM 2182 C C . GLN A 1 267 ? 13.156 -9.978 5.277 1.00 94.31 267 GLN A C 1
ATOM 2184 O O . GLN A 1 267 ? 13.794 -10.301 4.278 1.00 94.31 267 GLN A O 1
ATOM 2189 N N . VAL A 1 268 ? 12.833 -8.709 5.552 1.00 94.75 268 VAL A N 1
ATOM 2190 C CA . VAL A 1 268 ? 13.163 -7.553 4.708 1.00 94.75 268 VAL A CA 1
ATOM 2191 C C . VAL A 1 268 ? 14.027 -6.552 5.466 1.00 94.75 268 VAL A C 1
ATOM 2193 O O . VAL A 1 268 ? 13.707 -6.169 6.588 1.00 94.75 268 VAL A O 1
ATOM 2196 N N . THR A 1 269 ? 15.066 -6.050 4.797 1.00 93.75 269 THR A N 1
ATOM 2197 C CA . THR A 1 269 ? 15.816 -4.858 5.217 1.00 93.75 269 THR A CA 1
ATOM 2198 C C . THR A 1 269 ? 15.554 -3.748 4.207 1.00 93.75 269 THR A C 1
ATOM 2200 O O . THR A 1 269 ? 16.173 -3.718 3.147 1.00 93.75 269 THR A O 1
ATOM 2203 N N . LEU A 1 270 ? 14.611 -2.853 4.509 1.00 95.62 270 LEU A N 1
ATOM 2204 C CA . LEU A 1 270 ? 14.152 -1.841 3.552 1.00 95.62 270 LEU A CA 1
ATOM 2205 C C . LEU A 1 270 ? 14.968 -0.543 3.605 1.00 95.62 270 LEU A C 1
ATOM 2207 O O . LEU A 1 270 ? 15.237 0.063 2.570 1.00 95.62 270 LEU A O 1
ATOM 2211 N N . LYS A 1 271 ? 15.380 -0.130 4.808 1.00 96.12 271 LYS A N 1
ATOM 2212 C CA . LYS A 1 271 ? 16.012 1.170 5.062 1.00 96.12 271 LYS A CA 1
ATOM 2213 C C . LYS A 1 271 ? 17.157 1.508 4.113 1.00 96.12 271 LYS A C 1
ATOM 2215 O O . LYS A 1 271 ? 17.169 2.604 3.567 1.00 96.12 271 LYS A O 1
ATOM 2220 N N . ASP A 1 272 ? 18.092 0.588 3.898 1.00 95.31 272 ASP A N 1
ATOM 2221 C CA . ASP A 1 272 ? 19.254 0.862 3.048 1.00 95.31 272 ASP A CA 1
ATOM 2222 C C . ASP A 1 272 ? 18.819 1.183 1.612 1.00 95.31 272 ASP A C 1
ATOM 2224 O O . ASP A 1 272 ? 19.283 2.162 1.033 1.00 95.31 272 ASP A O 1
ATOM 2228 N N . TYR A 1 273 ? 17.862 0.428 1.060 1.00 97.06 273 TYR A N 1
ATOM 2229 C CA . TYR A 1 273 ? 17.307 0.708 -0.265 1.00 97.06 273 TYR A CA 1
ATOM 2230 C C . TYR A 1 273 ? 16.617 2.070 -0.328 1.00 97.06 273 TYR A C 1
ATOM 2232 O O . TYR A 1 273 ? 16.781 2.773 -1.319 1.00 97.06 273 TYR A O 1
ATOM 2240 N N . LEU A 1 274 ? 15.900 2.468 0.727 1.00 96.50 274 LEU A N 1
ATOM 2241 C CA . LEU A 1 274 ? 15.282 3.794 0.819 1.00 96.50 274 LEU A CA 1
ATOM 2242 C C . LEU A 1 274 ? 16.331 4.911 0.856 1.00 96.50 274 LEU A C 1
ATOM 2244 O O . LEU A 1 274 ? 16.170 5.910 0.165 1.00 96.50 274 LEU A O 1
ATOM 2248 N N . GLU A 1 275 ? 17.417 4.739 1.613 1.00 96.12 275 GLU A N 1
ATOM 2249 C CA . GLU A 1 275 ? 18.512 5.717 1.680 1.00 96.12 275 GLU A CA 1
ATOM 2250 C C . GLU A 1 275 ? 19.331 5.790 0.382 1.00 96.12 275 GLU A C 1
ATOM 2252 O O . GLU A 1 275 ? 19.948 6.820 0.10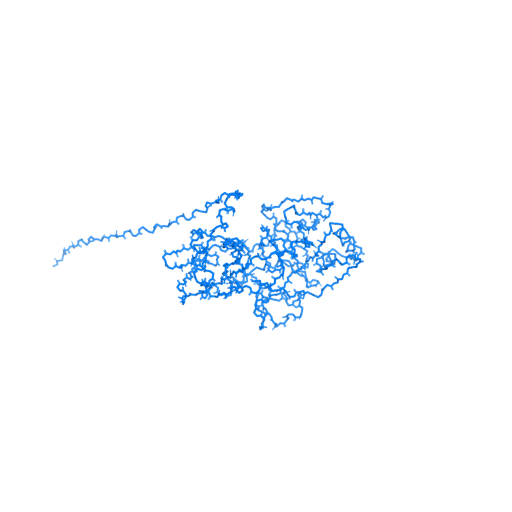4 1.00 96.12 275 GLU A O 1
ATOM 2257 N N . TYR A 1 276 ? 19.368 4.719 -0.417 1.00 95.50 276 TYR A N 1
ATOM 2258 C CA . TYR A 1 276 ? 19.953 4.753 -1.759 1.00 95.50 276 TYR A CA 1
ATOM 2259 C C . TYR A 1 276 ? 19.012 5.386 -2.786 1.00 95.50 276 TYR A C 1
ATOM 2261 O O . TYR A 1 276 ? 19.478 6.151 -3.630 1.00 95.50 276 TYR A O 1
ATOM 2269 N N . TYR A 1 277 ? 17.715 5.087 -2.687 1.00 94.25 277 TYR A N 1
ATOM 2270 C CA . TYR A 1 277 ? 16.661 5.636 -3.537 1.00 94.25 277 TYR A CA 1
ATOM 2271 C C . TYR A 1 277 ? 16.484 7.145 -3.346 1.00 94.25 277 TYR A C 1
ATOM 2273 O O . TYR A 1 277 ? 16.398 7.890 -4.321 1.00 94.25 277 TYR A O 1
ATOM 2281 N N . ASP A 1 278 ? 16.495 7.604 -2.093 1.00 93.06 278 ASP A N 1
ATOM 2282 C CA . ASP A 1 278 ? 16.544 9.016 -1.734 1.00 93.06 278 ASP A CA 1
ATOM 2283 C C . ASP A 1 278 ? 17.705 9.291 -0.765 1.00 93.06 278 ASP A C 1
ATOM 2285 O O . ASP A 1 278 ? 17.547 9.254 0.461 1.00 93.06 278 ASP A O 1
ATOM 2289 N N . PRO A 1 279 ? 18.887 9.672 -1.277 1.00 94.19 279 PRO A N 1
ATOM 2290 C CA . PRO A 1 279 ? 20.018 10.046 -0.432 1.00 94.19 279 PRO A CA 1
ATOM 2291 C C . PRO A 1 279 ? 19.723 11.194 0.546 1.00 94.19 279 PRO A C 1
ATOM 2293 O O . PRO A 1 279 ? 20.459 11.372 1.522 1.00 94.19 279 PRO A O 1
ATOM 2296 N N . SER A 1 280 ? 18.665 11.984 0.320 1.00 91.44 280 SER A N 1
ATOM 2297 C CA . SER A 1 280 ? 18.258 13.069 1.213 1.00 91.44 280 SER A CA 1
ATOM 2298 C C . SER A 1 280 ? 17.701 12.563 2.550 1.00 91.44 280 SER A C 1
ATOM 2300 O O . SER A 1 280 ? 17.797 13.284 3.556 1.00 91.44 280 SER A O 1
ATOM 2302 N N . CYS A 1 281 ? 17.189 11.328 2.598 1.00 93.12 281 CYS A N 1
ATOM 2303 C CA . CYS A 1 281 ? 16.611 10.712 3.792 1.00 93.12 281 CYS A CA 1
ATOM 2304 C C . CYS A 1 281 ? 17.650 9.977 4.663 1.00 93.12 281 CYS A C 1
ATOM 2306 O O . CYS A 1 281 ? 17.339 9.586 5.790 1.00 93.12 281 CYS A O 1
ATOM 2308 N N . LYS A 1 282 ? 18.902 9.859 4.195 1.00 95.69 282 LYS A N 1
ATOM 2309 C CA . LYS A 1 282 ? 19.982 9.138 4.880 1.00 95.69 282 LYS A CA 1
ATOM 2310 C C . LYS A 1 282 ? 20.157 9.553 6.342 1.00 95.69 282 LYS A C 1
ATOM 2312 O O . LYS A 1 282 ? 20.430 10.718 6.644 1.00 95.69 282 LYS A O 1
ATOM 2317 N N . GLY A 1 283 ? 20.029 8.587 7.253 1.00 94.94 283 GLY A N 1
ATOM 2318 C CA . GLY A 1 283 ? 20.129 8.785 8.700 1.00 94.94 283 GLY A CA 1
ATOM 2319 C C . GLY A 1 283 ? 18.959 9.550 9.330 1.00 94.94 283 GLY A C 1
ATOM 2320 O O . GLY A 1 283 ? 19.034 9.887 10.510 1.00 94.94 283 GLY A O 1
ATOM 2321 N N . LYS A 1 284 ? 17.898 9.842 8.569 1.00 95.38 284 LYS A N 1
ATOM 2322 C CA . LYS A 1 284 ? 16.710 10.582 9.028 1.00 95.38 284 LYS A CA 1
ATOM 2323 C C . LYS A 1 284 ? 15.460 9.717 9.096 1.00 95.38 284 LYS A C 1
ATOM 2325 O O . LYS A 1 284 ? 14.443 10.217 9.562 1.00 95.38 284 LYS A O 1
ATOM 2330 N N . ILE A 1 285 ? 15.526 8.468 8.645 1.00 95.56 285 ILE A N 1
ATOM 2331 C CA . ILE A 1 285 ? 14.405 7.528 8.663 1.00 95.56 285 ILE A CA 1
ATOM 2332 C C . ILE A 1 285 ? 14.665 6.331 9.586 1.00 95.56 285 ILE A C 1
ATOM 2334 O O . ILE A 1 285 ? 15.821 5.956 9.827 1.00 95.56 285 ILE A O 1
ATOM 2338 N N . ASP A 1 286 ? 13.595 5.750 10.122 1.00 95.06 286 ASP A N 1
ATOM 2339 C CA . ASP A 1 286 ? 13.624 4.456 10.813 1.00 95.06 286 ASP A CA 1
ATOM 2340 C C . ASP A 1 286 ? 13.679 3.276 9.817 1.00 95.06 286 ASP A C 1
ATOM 2342 O O . ASP A 1 286 ? 13.858 3.470 8.613 1.00 95.06 286 ASP A O 1
ATOM 2346 N N . GLU A 1 287 ? 13.595 2.039 10.311 1.00 95.56 287 GLU A N 1
ATOM 2347 C CA . GLU A 1 287 ? 13.628 0.831 9.480 1.00 95.56 287 GLU A CA 1
ATOM 2348 C C . GLU A 1 287 ? 12.424 0.665 8.538 1.00 95.56 287 GLU A C 1
ATOM 2350 O O . GLU A 1 287 ? 12.538 -0.055 7.544 1.00 95.56 287 GLU A O 1
ATOM 2355 N N . TYR A 1 288 ? 11.313 1.352 8.817 1.00 94.44 288 TYR A N 1
ATOM 2356 C CA . TYR A 1 288 ? 10.099 1.358 8.001 1.00 94.44 288 TYR A CA 1
ATOM 2357 C C . TYR A 1 288 ? 10.085 2.542 7.017 1.00 94.44 288 TYR A C 1
ATOM 2359 O O . TYR A 1 288 ? 9.349 2.526 6.038 1.00 94.44 288 TYR A O 1
ATOM 2367 N N . GLY A 1 289 ? 10.930 3.556 7.206 1.00 94.06 289 GLY A N 1
ATOM 2368 C CA . GLY A 1 289 ? 10.976 4.738 6.346 1.00 94.06 289 GLY A CA 1
ATOM 2369 C C . GLY A 1 289 ? 10.257 5.964 6.915 1.00 94.06 289 GLY A C 1
ATOM 2370 O O . GLY A 1 289 ? 10.089 6.945 6.188 1.00 94.06 289 GLY A O 1
ATOM 2371 N N . HIS A 1 290 ? 9.848 5.948 8.188 1.00 93.50 290 HIS A N 1
ATOM 2372 C CA . HIS A 1 290 ? 9.276 7.121 8.853 1.00 93.50 290 HIS A CA 1
ATOM 2373 C C . HIS A 1 290 ? 10.362 8.119 9.233 1.00 93.50 290 HIS A C 1
ATOM 2375 O O . HIS A 1 290 ? 11.413 7.753 9.766 1.00 93.50 290 HIS A O 1
ATOM 2381 N N . PHE A 1 291 ? 10.100 9.405 9.011 1.00 92.38 291 PHE A N 1
ATOM 2382 C CA . PHE A 1 291 ? 11.060 10.461 9.306 1.00 92.38 291 PHE A CA 1
ATOM 2383 C C . PHE A 1 291 ? 11.156 10.758 10.808 1.00 92.38 291 PHE A C 1
ATOM 2385 O O . PHE A 1 291 ? 10.204 11.177 11.470 1.00 92.38 291 PHE A O 1
ATOM 2392 N N . SER A 1 292 ? 12.375 10.665 11.332 1.00 89.31 292 SER A N 1
ATOM 2393 C CA . SER A 1 292 ? 12.730 11.091 12.682 1.00 89.31 292 SER A CA 1
ATOM 2394 C C . SER A 1 292 ? 12.396 12.572 12.882 1.00 89.31 292 SER A C 1
ATOM 2396 O O . SER A 1 292 ? 12.891 13.445 12.167 1.00 89.31 292 SER A O 1
ATOM 2398 N N . GLY A 1 293 ? 11.556 12.867 13.875 1.00 84.81 293 GLY A N 1
ATOM 2399 C CA . GLY A 1 293 ? 11.141 14.234 14.202 1.00 84.81 293 GLY A CA 1
ATOM 2400 C C . GLY A 1 293 ? 10.028 14.805 13.318 1.00 84.81 293 GLY A C 1
ATOM 2401 O O . GLY A 1 293 ? 9.691 15.978 13.474 1.00 84.81 293 GLY A O 1
ATOM 2402 N N . ARG A 1 294 ? 9.435 14.001 12.423 1.00 84.62 294 ARG A N 1
ATOM 2403 C CA . ARG A 1 294 ? 8.236 14.364 11.653 1.00 84.62 294 ARG A CA 1
ATOM 2404 C C . ARG A 1 294 ? 7.184 13.250 11.752 1.00 84.62 294 ARG A C 1
ATOM 2406 O O . ARG A 1 294 ? 7.082 12.435 10.840 1.00 84.62 294 ARG A O 1
ATOM 2413 N N . PRO A 1 295 ? 6.414 13.199 12.855 1.00 79.56 295 PRO A N 1
ATOM 2414 C CA . PRO A 1 295 ? 5.338 12.221 13.011 1.00 79.56 295 PRO A CA 1
ATOM 2415 C C . PRO A 1 295 ? 4.366 12.263 11.824 1.00 79.56 295 PRO A C 1
ATOM 2417 O O . PRO A 1 295 ? 4.016 13.353 11.374 1.00 79.56 295 PRO A O 1
ATOM 2420 N N . GLY A 1 296 ? 3.961 11.095 11.319 1.00 77.81 296 GLY A N 1
ATOM 2421 C CA . GLY A 1 296 ? 3.051 10.958 10.170 1.00 77.81 296 GLY A CA 1
ATOM 2422 C C . GLY A 1 296 ? 3.705 11.095 8.789 1.00 77.81 296 GLY A C 1
ATOM 2423 O O . GLY A 1 296 ? 3.044 10.883 7.779 1.00 77.81 296 GLY A O 1
ATOM 2424 N N . TYR A 1 297 ? 5.001 11.420 8.707 1.00 84.75 297 TYR A N 1
ATOM 2425 C CA . TYR A 1 297 ? 5.709 11.502 7.427 1.00 84.75 297 TYR A CA 1
ATOM 2426 C C . TYR A 1 297 ? 6.540 10.252 7.175 1.00 84.75 297 TYR A C 1
ATOM 2428 O O . TYR A 1 297 ? 7.401 9.888 7.983 1.00 84.75 297 TYR A O 1
ATOM 2436 N N . ARG A 1 298 ? 6.342 9.669 5.995 1.00 89.62 298 ARG A N 1
ATOM 2437 C CA . ARG A 1 298 ? 7.065 8.507 5.488 1.00 89.62 298 ARG A CA 1
ATOM 2438 C C . ARG A 1 298 ? 7.662 8.829 4.121 1.00 89.62 298 ARG A C 1
ATOM 2440 O O . ARG A 1 298 ? 7.192 9.726 3.419 1.00 89.62 298 ARG A O 1
ATOM 2447 N N . ILE A 1 299 ? 8.745 8.152 3.759 1.00 91.31 299 ILE A N 1
ATOM 2448 C CA . ILE A 1 299 ? 9.233 8.191 2.380 1.00 91.31 299 ILE A CA 1
ATOM 2449 C C . ILE A 1 299 ? 8.202 7.556 1.437 1.00 91.31 299 ILE A C 1
ATOM 2451 O O . ILE A 1 299 ? 7.658 6.498 1.739 1.00 91.31 299 ILE A O 1
ATOM 2455 N N . ALA A 1 300 ? 7.960 8.203 0.298 1.00 90.81 300 ALA A N 1
ATOM 2456 C CA . ALA A 1 300 ? 7.066 7.717 -0.745 1.00 90.81 300 ALA A CA 1
ATOM 2457 C C . ALA A 1 300 ? 7.882 7.175 -1.929 1.00 90.81 300 ALA A C 1
ATOM 2459 O O . ALA A 1 300 ? 8.769 7.854 -2.453 1.00 90.81 300 ALA A O 1
ATOM 2460 N N . ILE A 1 301 ? 7.568 5.962 -2.378 1.00 94.44 301 ILE A N 1
ATOM 2461 C CA . ILE A 1 301 ? 8.130 5.337 -3.579 1.00 94.44 301 ILE A CA 1
ATOM 2462 C C . ILE A 1 301 ? 7.145 5.540 -4.737 1.00 94.44 301 ILE A C 1
ATOM 2464 O O . ILE A 1 301 ? 6.497 4.616 -5.230 1.00 94.44 301 ILE A O 1
ATOM 2468 N N . SER A 1 302 ? 7.024 6.784 -5.188 1.00 92.00 302 SER A N 1
ATOM 2469 C CA . SER A 1 302 ? 6.148 7.180 -6.299 1.00 92.00 302 SER A CA 1
ATOM 2470 C C . SER A 1 302 ? 6.796 6.930 -7.667 1.00 92.00 302 SER A C 1
ATOM 2472 O O . SER A 1 302 ? 6.830 7.807 -8.528 1.00 92.00 302 SER A O 1
ATOM 2474 N N . SER A 1 303 ? 7.388 5.753 -7.873 1.00 94.62 303 SER A N 1
ATOM 2475 C CA . SER A 1 303 ? 8.206 5.428 -9.051 1.00 94.62 303 SER A CA 1
ATOM 2476 C C . SER A 1 303 ? 7.355 5.106 -10.289 1.00 94.62 303 SER A C 1
ATOM 2478 O O . SER A 1 303 ? 7.378 4.005 -10.838 1.00 94.62 303 SER A O 1
ATOM 2480 N N . TYR A 1 304 ? 6.555 6.087 -10.700 1.00 95.94 304 TYR A N 1
ATOM 2481 C CA . TYR A 1 304 ? 5.635 6.079 -11.830 1.00 95.94 304 TYR A CA 1
ATOM 2482 C C . TYR A 1 304 ? 5.251 7.521 -12.190 1.00 95.94 304 TYR A C 1
ATOM 2484 O O . TYR A 1 304 ? 5.409 8.447 -11.397 1.00 95.94 304 TYR A O 1
ATOM 2492 N N . ILE A 1 305 ? 4.723 7.737 -13.393 1.00 95.38 305 ILE A N 1
ATOM 2493 C CA . ILE A 1 305 ? 4.209 9.050 -13.796 1.00 95.38 305 ILE A CA 1
ATOM 2494 C C . ILE A 1 305 ? 2.760 9.240 -13.353 1.00 95.38 305 ILE A C 1
ATOM 2496 O O . ILE A 1 305 ? 1.972 8.294 -13.333 1.00 95.38 305 ILE A O 1
ATOM 2500 N N . ILE A 1 306 ? 2.376 10.484 -13.088 1.00 95.44 306 ILE A N 1
ATOM 2501 C CA . ILE A 1 306 ? 0.974 10.850 -12.877 1.00 95.44 306 ILE A CA 1
ATOM 2502 C C . ILE A 1 306 ? 0.421 11.359 -14.210 1.00 95.44 306 ILE A C 1
ATOM 2504 O O . ILE A 1 306 ? 0.840 12.411 -14.695 1.00 95.44 306 ILE A O 1
ATOM 2508 N N . TYR A 1 307 ? -0.486 10.598 -14.830 1.00 95.69 307 TYR A N 1
ATOM 2509 C CA . TYR A 1 307 ? -0.983 10.891 -16.179 1.00 95.69 307 TYR A CA 1
ATOM 2510 C C . TYR A 1 307 ? -2.436 11.377 -16.169 1.00 95.69 307 TYR A C 1
ATOM 2512 O O . TYR A 1 307 ? -3.318 10.754 -15.574 1.00 95.69 307 TYR A O 1
ATOM 2520 N N . ALA A 1 308 ? -2.708 12.471 -16.879 1.00 95.31 308 ALA A N 1
ATOM 2521 C CA . ALA A 1 308 ? -4.063 12.990 -17.070 1.00 95.31 308 ALA A CA 1
ATOM 2522 C C . ALA A 1 308 ? -4.712 12.362 -18.309 1.00 95.31 308 ALA A C 1
ATOM 2524 O O . ALA A 1 308 ? -5.883 11.974 -18.306 1.00 95.31 308 ALA A O 1
ATOM 2525 N N . HIS A 1 309 ? -3.944 12.176 -19.382 1.00 95.31 309 HIS A N 1
ATOM 2526 C CA . HIS A 1 309 ? -4.451 11.609 -20.628 1.00 95.31 309 HIS A CA 1
ATOM 2527 C C . HIS A 1 309 ? -3.650 10.386 -21.061 1.00 95.31 309 HIS A C 1
ATOM 2529 O O . HIS A 1 309 ? -2.426 10.383 -21.056 1.00 95.31 309 HIS A O 1
ATOM 2535 N N . ARG A 1 310 ? -4.336 9.343 -21.550 1.00 95.00 310 ARG A N 1
ATOM 2536 C CA . ARG A 1 310 ? -3.683 8.100 -22.017 1.00 95.00 310 ARG A CA 1
ATOM 2537 C C . ARG A 1 310 ? -2.655 8.335 -23.134 1.00 95.00 310 ARG A C 1
ATOM 2539 O O . ARG A 1 310 ? -1.733 7.545 -23.302 1.00 95.00 310 ARG A O 1
ATOM 2546 N N . THR A 1 311 ? -2.781 9.428 -23.888 1.00 95.06 311 THR A N 1
ATOM 2547 C CA . THR A 1 311 ? -1.806 9.824 -24.915 1.00 95.06 311 THR A CA 1
ATOM 2548 C C . THR A 1 311 ? -0.452 10.237 -24.328 1.00 95.06 311 THR A C 1
ATOM 2550 O O . THR A 1 311 ? 0.560 10.112 -25.017 1.00 95.06 311 THR A O 1
ATOM 2553 N N . GLU A 1 312 ? -0.397 10.679 -23.068 1.00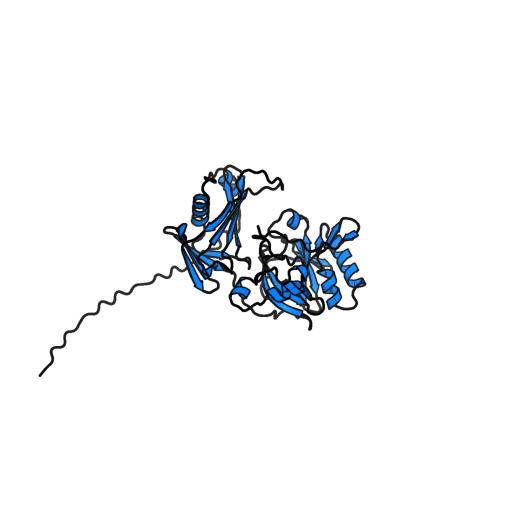 95.12 312 GLU A N 1
ATOM 2554 C CA . GLU A 1 312 ? 0.848 10.983 -22.346 1.00 95.12 312 GLU A CA 1
ATOM 2555 C C . GLU A 1 312 ? 1.669 9.718 -22.105 1.00 95.12 312 GLU A C 1
ATOM 2557 O O . GLU A 1 312 ? 2.881 9.742 -22.309 1.00 95.12 312 GLU A O 1
ATOM 2562 N N . LEU A 1 313 ? 1.010 8.590 -21.807 1.00 96.44 313 LEU A N 1
ATOM 2563 C CA . LEU A 1 313 ? 1.667 7.291 -21.628 1.00 96.44 313 LEU A CA 1
ATOM 2564 C C . LEU A 1 313 ? 2.500 6.912 -22.863 1.00 96.44 313 LEU A C 1
ATOM 2566 O O . LEU A 1 313 ? 3.640 6.473 -22.735 1.00 96.44 313 LEU A O 1
ATOM 2570 N N . ILE A 1 314 ? 1.966 7.130 -24.075 1.00 95.31 314 ILE A N 1
ATOM 2571 C CA . ILE A 1 314 ? 2.697 6.874 -25.329 1.00 95.31 314 ILE A CA 1
ATOM 2572 C C . ILE A 1 3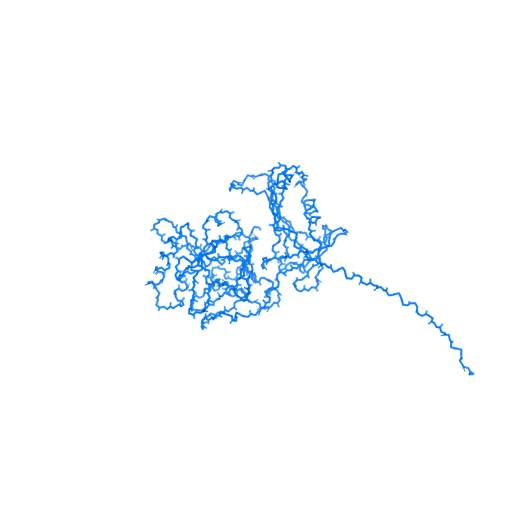14 ? 3.874 7.835 -25.485 1.00 95.31 314 ILE A C 1
ATOM 2574 O O . ILE A 1 314 ? 4.960 7.404 -25.868 1.00 95.31 314 ILE A O 1
ATOM 2578 N N . LYS A 1 315 ? 3.671 9.129 -25.210 1.00 94.12 315 LYS A N 1
ATOM 2579 C CA . LYS A 1 315 ? 4.732 10.137 -25.343 1.00 94.12 315 LYS A CA 1
ATOM 2580 C C . LYS A 1 315 ? 5.908 9.820 -24.424 1.00 94.12 315 LYS A C 1
ATOM 2582 O O . LYS A 1 315 ? 7.045 9.849 -24.885 1.00 94.12 315 LYS A O 1
ATOM 2587 N N . VAL A 1 316 ? 5.634 9.478 -23.164 1.00 94.31 316 VAL A N 1
ATOM 2588 C CA . VAL A 1 316 ? 6.667 9.101 -22.191 1.00 94.31 316 VAL A CA 1
ATOM 2589 C C . VAL A 1 316 ? 7.355 7.812 -22.620 1.00 94.31 316 VAL A C 1
ATOM 2591 O O . VAL A 1 316 ? 8.574 7.797 -22.740 1.00 94.31 316 VAL A O 1
ATOM 2594 N N . MET A 1 317 ? 6.591 6.776 -22.974 1.00 95.31 317 MET A N 1
ATOM 2595 C CA . MET A 1 317 ? 7.132 5.511 -23.478 1.00 95.31 317 MET A CA 1
ATOM 2596 C C . MET A 1 317 ? 8.092 5.723 -24.662 1.00 95.31 317 MET A C 1
ATOM 2598 O O . MET A 1 317 ? 9.195 5.182 -24.676 1.00 95.31 317 MET A O 1
ATOM 2602 N N . MET A 1 318 ? 7.698 6.529 -25.653 1.00 94.81 318 MET A N 1
ATOM 2603 C CA . MET A 1 318 ? 8.541 6.843 -26.811 1.00 94.81 318 MET A CA 1
ATOM 2604 C C . MET A 1 318 ? 9.776 7.660 -26.428 1.00 94.81 318 MET A C 1
ATOM 2606 O O . MET A 1 318 ? 10.860 7.378 -26.931 1.00 94.81 318 MET A O 1
ATOM 2610 N N . ALA A 1 319 ? 9.632 8.652 -25.547 1.00 94.38 319 ALA A N 1
ATOM 2611 C CA . ALA A 1 319 ? 10.754 9.459 -25.080 1.00 94.38 319 ALA A CA 1
ATOM 2612 C C . ALA A 1 319 ? 11.801 8.591 -24.368 1.00 94.38 319 ALA A C 1
ATOM 2614 O O . ALA A 1 319 ? 12.967 8.638 -24.747 1.00 94.38 319 ALA A O 1
ATOM 2615 N N . CYS A 1 320 ? 11.374 7.738 -23.432 1.00 95.69 320 CYS A N 1
ATOM 2616 C CA . CYS A 1 320 ? 12.251 6.817 -22.712 1.00 95.69 320 CYS A CA 1
ATOM 2617 C C . CYS A 1 320 ? 12.925 5.817 -23.660 1.00 95.69 320 CYS A C 1
ATOM 2619 O O . CYS A 1 320 ? 14.123 5.599 -23.557 1.00 95.69 320 CYS A O 1
ATOM 2621 N N . LYS A 1 321 ? 12.197 5.251 -24.637 1.00 95.12 321 LYS A N 1
ATOM 2622 C CA . LYS A 1 321 ? 12.796 4.349 -25.641 1.00 95.12 321 LYS A CA 1
ATOM 2623 C C . LYS A 1 321 ? 13.864 5.037 -26.496 1.00 95.12 321 LYS A C 1
ATOM 2625 O O . LYS A 1 321 ? 14.825 4.391 -26.890 1.00 95.12 321 LYS A O 1
ATOM 2630 N N . ASN A 1 322 ? 13.690 6.322 -26.801 1.00 94.75 322 ASN A N 1
ATOM 2631 C CA . ASN A 1 322 ? 14.632 7.079 -27.627 1.00 94.75 322 ASN A CA 1
ATOM 2632 C C . ASN A 1 322 ? 15.851 7.584 -26.845 1.00 94.75 322 ASN A C 1
ATOM 2634 O O . ASN A 1 322 ? 16.866 7.898 -27.462 1.00 94.75 322 ASN A O 1
ATOM 2638 N N . SER A 1 323 ? 15.740 7.717 -25.522 1.00 93.25 323 SER A N 1
ATOM 2639 C CA . SER A 1 323 ? 16.788 8.264 -24.657 1.00 93.25 323 SER A CA 1
ATOM 2640 C C . SER A 1 323 ? 17.547 7.205 -23.861 1.00 93.25 323 SER A C 1
ATOM 2642 O O . SER A 1 323 ? 18.298 7.578 -22.969 1.00 93.25 323 SER A O 1
ATOM 2644 N N . SER A 1 324 ? 17.311 5.919 -24.120 1.00 96.19 324 SER A N 1
ATOM 2645 C CA . SER A 1 324 ? 17.918 4.818 -23.375 1.00 96.19 324 SER A CA 1
ATOM 2646 C C . SER A 1 324 ? 18.690 3.890 -24.297 1.00 96.19 324 SER A C 1
ATOM 2648 O O . SER A 1 324 ? 18.189 3.471 -25.340 1.00 96.19 324 SER A O 1
ATOM 2650 N N . GLU A 1 325 ? 19.900 3.538 -23.883 1.00 95.56 325 GLU A N 1
ATOM 2651 C CA . GLU A 1 325 ? 20.786 2.618 -24.593 1.00 95.56 325 GLU A CA 1
ATOM 2652 C C . GLU A 1 325 ? 20.598 1.172 -24.117 1.00 95.56 325 GLU A C 1
ATOM 2654 O O . GLU A 1 325 ? 20.844 0.226 -24.869 1.00 95.56 325 GLU A O 1
ATOM 2659 N N . THR A 1 326 ? 20.128 0.988 -22.878 1.00 95.75 326 THR A N 1
ATOM 2660 C CA . THR A 1 326 ? 19.937 -0.331 -22.260 1.00 95.75 326 THR A CA 1
ATOM 2661 C C . THR A 1 326 ? 18.507 -0.537 -21.739 1.00 95.75 326 THR A C 1
ATOM 2663 O O . THR A 1 326 ? 17.808 0.435 -21.436 1.00 95.75 326 THR A O 1
ATOM 2666 N N . PRO A 1 327 ? 18.047 -1.797 -21.573 1.00 94.56 327 PRO A N 1
ATOM 2667 C CA . PRO A 1 327 ? 16.763 -2.086 -20.922 1.00 94.56 327 PRO A CA 1
ATOM 2668 C C . PRO A 1 327 ? 16.668 -1.550 -19.484 1.00 94.56 327 PRO A C 1
ATOM 2670 O O . PRO A 1 327 ? 15.604 -1.100 -19.064 1.00 94.56 327 PRO A O 1
ATOM 2673 N N . SER A 1 328 ? 17.787 -1.567 -18.751 1.00 95.44 328 SER A N 1
ATOM 2674 C CA . SER A 1 328 ? 17.904 -1.047 -17.381 1.00 95.44 328 SER A CA 1
ATOM 2675 C C . SER A 1 328 ? 17.641 0.454 -17.328 1.00 95.44 328 SER A C 1
ATOM 2677 O O . SER A 1 328 ? 16.774 0.918 -16.590 1.00 95.44 328 SER A O 1
ATOM 2679 N N . GLU A 1 329 ? 18.327 1.199 -18.194 1.00 96.56 329 GLU A N 1
ATOM 2680 C CA . GLU A 1 329 ? 18.169 2.645 -18.316 1.00 96.56 329 GLU A CA 1
ATOM 2681 C C . GLU A 1 329 ? 16.760 3.022 -18.786 1.00 96.56 329 GLU A C 1
ATOM 2683 O O . GLU A 1 329 ? 16.172 3.991 -18.307 1.00 96.56 329 GLU A O 1
ATOM 2688 N N . PHE A 1 330 ? 16.189 2.239 -19.705 1.00 97.12 330 PHE A N 1
ATOM 2689 C CA . PHE A 1 330 ? 14.819 2.434 -20.167 1.00 97.12 330 PHE A CA 1
ATOM 2690 C C . PHE A 1 330 ? 13.810 2.330 -19.020 1.00 97.12 330 PHE A C 1
ATOM 2692 O O . PHE A 1 330 ? 12.975 3.223 -18.865 1.00 97.12 330 PHE A O 1
ATOM 2699 N N . LEU A 1 331 ? 13.899 1.282 -18.199 1.00 96.44 331 LEU A N 1
ATOM 2700 C CA . LEU A 1 331 ? 13.006 1.101 -17.054 1.00 96.44 331 LEU A CA 1
ATOM 2701 C C . LEU A 1 331 ? 13.198 2.187 -16.000 1.00 96.44 331 LEU A C 1
ATOM 2703 O O . LEU A 1 331 ? 12.201 2.714 -15.503 1.00 96.44 331 LEU A O 1
ATOM 2707 N N . PHE A 1 332 ? 14.444 2.575 -15.717 1.00 96.19 332 PHE A N 1
ATOM 2708 C CA . PHE A 1 332 ? 14.741 3.704 -14.839 1.00 96.19 332 PHE A CA 1
ATOM 2709 C C . PHE A 1 332 ? 14.039 4.979 -15.322 1.00 96.19 332 PHE A C 1
ATOM 2711 O O . PHE A 1 332 ? 13.250 5.570 -14.585 1.00 96.19 332 PHE A O 1
ATOM 2718 N N . HIS A 1 333 ? 14.229 5.364 -16.588 1.00 95.56 333 HIS A N 1
ATOM 2719 C CA . HIS A 1 333 ? 13.582 6.549 -17.150 1.00 95.56 333 HIS A CA 1
ATOM 2720 C C . HIS A 1 333 ? 12.055 6.459 -17.147 1.00 95.56 333 HIS A C 1
ATOM 2722 O O . HIS A 1 333 ? 11.391 7.476 -16.941 1.00 95.56 333 HIS A O 1
ATOM 2728 N N . LEU A 1 334 ? 11.499 5.277 -17.415 1.00 96.38 334 LEU A N 1
ATOM 2729 C CA . LEU A 1 334 ? 10.058 5.059 -17.504 1.00 96.38 334 LEU A CA 1
ATOM 2730 C C . LEU A 1 334 ? 9.358 5.159 -16.140 1.00 96.38 334 LEU A C 1
ATOM 2732 O O . LEU A 1 334 ? 8.222 5.616 -16.073 1.00 96.38 334 LEU A O 1
ATOM 2736 N N . THR A 1 335 ? 10.043 4.743 -15.073 1.00 95.62 335 THR A N 1
ATOM 2737 C CA . THR A 1 335 ? 9.518 4.668 -13.697 1.00 95.62 335 THR A CA 1
ATOM 2738 C C . THR A 1 335 ? 10.077 5.768 -12.789 1.00 95.62 335 THR A C 1
ATOM 2740 O O . THR A 1 335 ? 9.914 5.731 -11.575 1.00 95.62 335 THR A O 1
ATOM 2743 N N . THR A 1 336 ? 10.747 6.776 -13.350 1.00 90.75 336 THR A N 1
ATOM 2744 C CA . THR A 1 336 ? 11.093 7.988 -12.596 1.00 90.75 336 THR A CA 1
ATOM 2745 C C . THR A 1 336 ? 9.830 8.830 -12.405 1.00 90.75 336 THR A C 1
ATOM 2747 O O . THR A 1 336 ? 9.144 9.104 -13.392 1.00 90.75 336 THR A O 1
ATOM 2750 N N . GLU A 1 337 ? 9.558 9.284 -11.178 1.00 78.56 337 GLU A N 1
ATOM 2751 C CA . GLU A 1 337 ? 8.419 10.159 -10.859 1.00 78.56 337 GLU A CA 1
ATOM 2752 C C . GLU A 1 337 ? 8.430 11.434 -11.719 1.00 78.56 337 GLU A C 1
ATOM 2754 O O . GLU A 1 337 ? 9.433 12.155 -11.789 1.00 78.56 337 GLU A O 1
ATOM 2759 N N . ARG A 1 338 ? 7.317 11.703 -12.413 1.00 74.00 338 ARG A N 1
ATOM 2760 C CA . ARG A 1 338 ? 7.129 12.891 -13.263 1.00 74.00 338 ARG A CA 1
ATOM 2761 C C . ARG A 1 338 ? 5.662 13.308 -13.268 1.00 74.00 338 ARG A C 1
ATOM 2763 O O . ARG A 1 338 ? 4.776 12.457 -13.370 1.00 74.00 338 ARG A O 1
ATOM 2770 N N . GLU A 1 339 ? 5.426 14.615 -13.274 1.00 60.69 339 GLU A N 1
ATOM 2771 C CA . GLU A 1 339 ? 4.121 15.192 -13.604 1.00 60.69 339 GLU A CA 1
ATOM 2772 C C . GLU A 1 339 ? 4.139 15.780 -15.020 1.00 60.69 339 GLU A C 1
ATOM 2774 O O . GLU A 1 339 ? 5.154 16.299 -15.495 1.00 60.69 339 GLU A O 1
ATOM 2779 N N . PHE A 1 340 ? 3.005 15.683 -15.717 1.00 58.09 340 PHE A N 1
ATOM 2780 C CA . PHE A 1 340 ? 2.844 16.216 -17.067 1.00 58.09 340 PHE A CA 1
ATOM 2781 C C . PHE A 1 340 ? 2.113 17.569 -17.018 1.00 58.09 340 PHE A C 1
ATOM 2783 O O . PHE A 1 340 ? 0.889 17.610 -16.921 1.00 58.09 340 PHE A O 1
ATOM 2790 N N . ASP A 1 341 ? 2.839 18.690 -17.116 1.00 52.12 341 ASP A N 1
ATOM 2791 C CA . ASP A 1 341 ? 2.241 20.040 -17.100 1.00 52.12 341 ASP A CA 1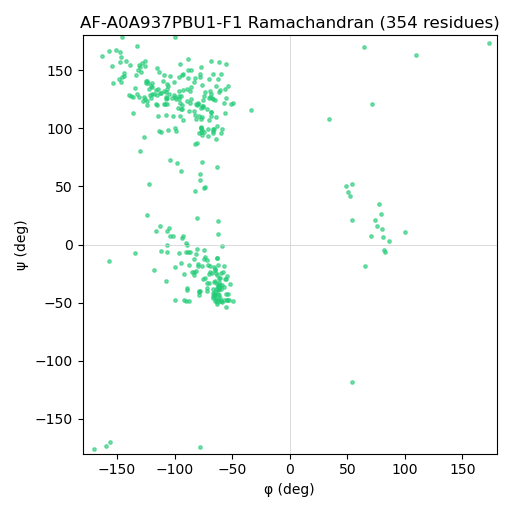
ATOM 2792 C C . ASP A 1 341 ? 1.972 20.572 -18.520 1.00 52.12 341 ASP A C 1
ATOM 2794 O O . ASP A 1 341 ? 2.596 21.522 -18.994 1.00 52.12 341 ASP A O 1
ATOM 2798 N N . GLY A 1 342 ? 1.090 19.887 -19.259 1.00 45.97 342 GLY A N 1
ATOM 2799 C CA . GLY A 1 342 ? 0.456 20.381 -20.496 1.00 45.97 342 GLY A CA 1
ATOM 2800 C C . GLY A 1 342 ? 1.344 20.645 -21.729 1.00 45.97 342 GLY A C 1
ATOM 2801 O O . GLY A 1 342 ? 0.825 20.677 -22.846 1.00 45.97 342 GLY A O 1
ATOM 2802 N N . ALA A 1 343 ? 2.663 20.795 -21.587 1.00 36.28 343 ALA A N 1
ATOM 2803 C CA . ALA A 1 343 ? 3.591 21.095 -22.682 1.00 36.28 343 ALA A CA 1
ATOM 2804 C C . ALA A 1 343 ? 5.056 20.682 -22.426 1.00 36.28 343 ALA A C 1
ATOM 2806 O O . ALA A 1 343 ? 5.832 20.633 -23.382 1.00 36.28 343 ALA A O 1
ATOM 2807 N N . ALA A 1 344 ? 5.448 20.361 -21.189 1.00 41.41 344 ALA A N 1
ATOM 2808 C CA . ALA A 1 344 ? 6.815 19.958 -20.859 1.00 41.41 344 ALA A CA 1
ATOM 2809 C C . ALA A 1 344 ? 6.852 18.877 -19.770 1.00 41.41 344 ALA A C 1
ATOM 2811 O O . ALA A 1 344 ? 6.009 18.845 -18.878 1.00 41.41 344 ALA A O 1
ATOM 2812 N N . LEU A 1 345 ? 7.855 17.999 -19.862 1.00 43.47 345 LEU A N 1
ATOM 2813 C CA . LEU A 1 345 ? 8.216 17.059 -18.804 1.00 43.47 345 LEU A CA 1
ATOM 2814 C C . LEU A 1 345 ? 8.981 17.838 -17.726 1.00 43.47 345 LEU A C 1
ATOM 2816 O O . LEU A 1 345 ? 10.060 18.355 -18.019 1.00 43.47 345 LEU A O 1
ATOM 2820 N N . SER A 1 346 ? 8.457 17.920 -16.504 1.00 39.47 346 SER A N 1
ATOM 2821 C CA . SER A 1 346 ? 9.203 18.420 -15.345 1.00 39.47 346 SER A CA 1
ATOM 2822 C C . SER A 1 346 ? 9.442 17.273 -14.359 1.00 39.47 346 SER A C 1
ATOM 2824 O O . SER A 1 346 ? 8.540 16.504 -14.031 1.00 39.47 346 SER A O 1
ATOM 2826 N N . SER A 1 347 ? 10.691 17.106 -13.918 1.00 41.12 347 SER A N 1
ATOM 2827 C CA . SER A 1 347 ? 11.007 16.235 -12.784 1.00 41.12 347 SER A CA 1
ATOM 2828 C C . SER A 1 347 ? 10.596 16.960 -11.506 1.00 41.12 347 SER A C 1
ATOM 2830 O O . SER A 1 347 ? 11.132 18.039 -11.233 1.00 41.12 347 SER A O 1
ATOM 2832 N N . GLN A 1 348 ? 9.676 16.401 -10.722 1.00 40.94 348 GLN A N 1
ATOM 2833 C CA . GLN A 1 348 ? 9.483 16.869 -9.351 1.00 40.94 348 GLN A CA 1
ATOM 2834 C C . GLN A 1 348 ? 10.595 16.307 -8.457 1.00 40.94 348 GLN A C 1
ATOM 2836 O O . GLN A 1 348 ? 11.055 15.182 -8.641 1.00 40.94 348 GLN A O 1
ATOM 2841 N N . SER A 1 349 ? 11.041 17.101 -7.482 1.00 35.62 349 SER A N 1
ATOM 2842 C CA . SER A 1 349 ? 11.720 16.553 -6.308 1.00 35.62 349 SER A CA 1
ATOM 2843 C C . SER A 1 349 ? 10.696 15.742 -5.518 1.00 35.62 349 SER A C 1
ATOM 2845 O O . SER A 1 349 ? 9.656 16.308 -5.178 1.00 35.62 349 SER A O 1
ATOM 2847 N N . GLN A 1 350 ? 11.005 14.471 -5.247 1.00 42.72 350 GLN A N 1
ATOM 2848 C CA . GLN A 1 350 ? 10.171 13.511 -4.515 1.00 42.72 350 GLN A CA 1
ATOM 2849 C C . GLN A 1 350 ? 9.354 14.192 -3.409 1.00 42.72 350 GLN A C 1
ATOM 2851 O O . GLN A 1 350 ? 9.902 14.783 -2.471 1.00 42.72 350 GLN A O 1
ATOM 2856 N N . LEU A 1 351 ? 8.030 14.167 -3.556 1.00 40.97 351 LEU A N 1
ATOM 2857 C CA . LEU A 1 351 ? 7.121 14.741 -2.575 1.00 40.97 351 LEU A CA 1
ATOM 2858 C C . LEU A 1 351 ? 7.117 13.836 -1.340 1.00 40.97 351 LEU A C 1
ATOM 2860 O O . LEU A 1 351 ? 6.664 12.697 -1.395 1.00 40.97 351 LEU A O 1
ATOM 2864 N N . THR A 1 352 ? 7.569 14.351 -0.195 1.00 43.03 352 THR A N 1
ATOM 2865 C CA . THR A 1 352 ? 7.227 13.740 1.095 1.00 43.03 352 THR A CA 1
ATOM 2866 C C . THR A 1 352 ? 5.716 13.858 1.272 1.00 43.03 352 THR A C 1
ATOM 2868 O O . THR A 1 352 ? 5.217 14.973 1.455 1.00 43.03 352 THR A O 1
ATOM 2871 N N . ARG A 1 353 ? 4.990 12.741 1.191 1.00 45.19 353 ARG A N 1
ATOM 2872 C CA . ARG A 1 353 ? 3.548 12.694 1.453 1.00 45.19 353 ARG A CA 1
ATOM 2873 C C . ARG A 1 353 ? 3.302 12.317 2.916 1.00 45.19 353 ARG A C 1
ATOM 2875 O O . ARG A 1 353 ? 4.104 11.619 3.533 1.00 45.19 353 ARG A O 1
ATOM 2882 N N . SER A 1 354 ? 2.239 12.875 3.491 1.00 30.88 354 SER A N 1
ATOM 2883 C CA . SER A 1 354 ? 1.758 12.458 4.809 1.00 30.88 354 SER A CA 1
ATOM 2884 C C . SER A 1 354 ? 1.060 11.119 4.628 1.00 30.88 354 SER A C 1
ATOM 2886 O O . SER A 1 354 ? 0.162 11.041 3.793 1.00 30.88 354 SER A O 1
ATOM 2888 N N . ALA A 1 355 ? 1.440 10.114 5.413 1.00 35.56 355 ALA A N 1
ATOM 2889 C CA . ALA A 1 355 ? 0.520 9.024 5.699 1.00 35.56 355 ALA A CA 1
ATOM 2890 C C . ALA A 1 355 ? -0.596 9.651 6.549 1.00 35.56 355 ALA A C 1
ATOM 2892 O O . ALA A 1 355 ? -0.302 10.395 7.494 1.00 35.56 355 ALA A O 1
ATOM 2893 N N . TYR A 1 356 ? -1.847 9.498 6.130 1.00 33.34 356 TYR A N 1
ATOM 2894 C CA . TYR A 1 356 ? -2.993 10.098 6.817 1.00 33.34 356 TYR A CA 1
ATOM 2895 C C . TYR A 1 356 ? -3.326 9.359 8.118 1.00 33.34 356 TYR A C 1
ATOM 2897 O O . TYR A 1 356 ? -3.343 8.104 8.118 1.00 33.34 356 TYR A O 1
#